Protein AF-A0A961HYA1-F1 (afdb_monomer_lite)

Foldseek 3Di:
DPDVVLVCLQDPVNLLVLLLVLVVPDALVVVCLLCCVVQVHDPPWDKHFLDQPLCVSLVHPPPQCLDGFSGWIDTPQETETEHEDLPDFDELQNVLSLLLSQLSCCVVPNHHQHAEYEYEYLDPCFQVRNCVRHVHHQVCQLVDQLVRSLVRHPRPSSSCSSVVDRVSNNVSSNRYHYYYHALQVSLVSLQVQLVPFDPPPVSPVSNVSSVVSSVSLVPNPRSNHPDPD

Radius of gyration: 17.88 Å; chains: 1; bounding box: 47×47×45 Å

Secondary structure (DSSP, 8-state):
---HHHHHHT-HHHHHHHHHHHHHHS-HHHHHHHHHHHTTPPTT---B---S-HHHHTT--TT------SEEEE-SSEEEEEEEESSPPP-HHHHHHHHHHHHHHHHHH---SEEEEEEEESSSSHHHHHHHHHTS-HHHHTT--HHHHHHH---HHHHHHHHH-HHHHHHHHHHEEEEEEEHHHHHHHHHHHHHTS-SSHHHHHHHHHHHHHHHHHHH-TTS-PPP--

Sequence (229 aa):
MADFWPYVQSQEETFNHLLDLVLAVLDPRDAAELFRPLCNFPEGLSFEDPGRELNCFLDWGVHQNITQPDLFLAGDDALLMVELKFNAKTSLDQFGKYLALALRYQAVYGSRNNLGLTYVMSAPQPRASVEKQLGTTIEQIQSLGVAEVAEQVNNNAARDELLRDHQATKGLLKAIRVEAIHWSDLYGRLNDLADSAGDEPGGRTYSRLLGGLAEAINLHPLSNLPSDG

Structure (mmCIF, N/CA/C/O backbone):
data_AF-A0A961HYA1-F1
#
_entry.id   AF-A0A961HYA1-F1
#
loop_
_atom_site.group_PDB
_atom_site.id
_atom_site.type_symbol
_atom_site.label_atom_id
_atom_site.label_alt_id
_atom_site.label_comp_id
_atom_site.label_asym_id
_atom_site.label_entity_id
_atom_site.label_seq_id
_atom_site.pdbx_PDB_ins_code
_atom_site.Cartn_x
_atom_site.Cartn_y
_atom_site.Cartn_z
_atom_site.occupancy
_atom_site.B_iso_or_equiv
_atom_site.auth_seq_id
_atom_site.auth_comp_id
_atom_site.auth_asym_id
_atom_site.auth_atom_id
_atom_site.pdbx_PDB_model_num
ATOM 1 N N . MET A 1 1 ? -1.205 29.201 -24.001 1.00 50.78 1 MET A N 1
ATOM 2 C CA . MET A 1 1 ? -1.934 27.981 -23.599 1.00 50.78 1 MET A CA 1
ATOM 3 C C . MET A 1 1 ? -1.098 27.336 -22.518 1.00 50.78 1 MET A C 1
ATOM 5 O O . MET A 1 1 ? 0.104 27.248 -22.723 1.00 50.78 1 MET A O 1
ATOM 9 N N . ALA A 1 2 ? -1.677 27.021 -21.358 1.00 58.59 2 ALA A N 1
ATOM 10 C CA . ALA A 1 2 ? -0.956 26.242 -20.356 1.00 58.59 2 ALA A CA 1
ATOM 11 C C . ALA A 1 2 ? -0.572 24.895 -20.982 1.00 58.59 2 ALA A C 1
ATOM 13 O O . ALA A 1 2 ? -1.366 24.332 -21.738 1.00 58.59 2 ALA A O 1
ATOM 14 N N . ASP A 1 3 ? 0.655 24.450 -20.737 1.00 72.50 3 ASP A N 1
ATOM 15 C CA . ASP A 1 3 ? 1.163 23.201 -21.283 1.00 72.50 3 A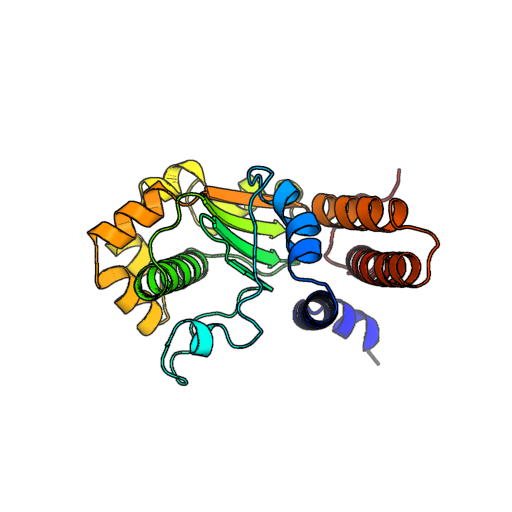SP A CA 1
ATOM 16 C C . ASP A 1 3 ? 0.376 22.041 -20.656 1.00 72.50 3 ASP A C 1
ATOM 18 O O . ASP A 1 3 ? 0.362 21.863 -19.437 1.00 72.50 3 ASP A O 1
ATOM 22 N N . PHE A 1 4 ? -0.379 21.323 -21.485 1.00 84.12 4 PHE A N 1
ATOM 23 C CA . PHE A 1 4 ? -1.302 20.275 -21.045 1.00 84.12 4 PHE A CA 1
ATOM 24 C C . PHE A 1 4 ? -0.547 19.051 -20.517 1.00 84.12 4 PHE A C 1
ATOM 26 O O . PHE A 1 4 ? -1.025 18.359 -19.621 1.00 84.12 4 PHE A O 1
ATOM 33 N N . TRP A 1 5 ? 0.652 18.806 -21.047 1.00 82.06 5 TRP A N 1
ATOM 34 C CA . TRP A 1 5 ? 1.424 17.608 -20.750 1.00 82.06 5 TRP A CA 1
ATOM 35 C C . TRP A 1 5 ? 1.973 17.574 -19.312 1.00 82.06 5 TRP A C 1
ATOM 37 O O . TRP A 1 5 ? 1.691 16.599 -18.614 1.00 82.06 5 TRP A O 1
ATOM 47 N N . PRO A 1 6 ? 2.615 18.641 -18.788 1.00 84.00 6 PRO A N 1
ATOM 48 C CA . PRO A 1 6 ? 3.002 18.700 -17.376 1.00 84.00 6 PRO A CA 1
ATOM 49 C C . PRO A 1 6 ? 1.826 18.543 -16.406 1.00 84.00 6 PRO A C 1
ATOM 51 O O . PRO A 1 6 ? 1.980 17.954 -15.339 1.00 84.00 6 PRO A O 1
ATOM 54 N N . TYR A 1 7 ? 0.640 19.048 -16.769 1.00 85.56 7 TYR A N 1
ATOM 55 C CA . TYR A 1 7 ? -0.553 18.881 -15.942 1.00 85.56 7 TYR A CA 1
ATOM 56 C C . TYR A 1 7 ? -0.967 17.408 -15.859 1.00 85.56 7 TYR A C 1
ATOM 58 O O . TYR A 1 7 ? -1.087 16.888 -14.752 1.00 85.56 7 TYR A O 1
ATOM 66 N N . VAL A 1 8 ? -1.108 16.722 -17.000 1.00 84.88 8 VAL A N 1
ATOM 67 C CA . VAL A 1 8 ? -1.459 15.289 -17.045 1.00 84.88 8 VAL A CA 1
ATOM 68 C C . VAL A 1 8 ? -0.428 14.432 -16.312 1.00 84.88 8 VAL A C 1
ATOM 70 O O . VAL A 1 8 ? -0.804 13.548 -15.547 1.00 84.88 8 VAL A O 1
ATOM 73 N N . GLN A 1 9 ? 0.858 14.731 -16.499 1.00 84.06 9 GLN A N 1
ATOM 74 C CA . GLN A 1 9 ? 1.966 14.028 -15.851 1.00 84.06 9 GLN A CA 1
ATOM 75 C C . GLN A 1 9 ? 1.993 14.213 -14.327 1.00 84.06 9 GLN A C 1
ATOM 77 O O . GLN A 1 9 ? 2.559 13.382 -13.631 1.00 84.06 9 GLN A O 1
ATOM 82 N N . SER A 1 10 ? 1.397 15.288 -13.804 1.00 85.62 10 SER A N 1
ATOM 83 C CA . SER A 1 10 ? 1.304 15.545 -12.359 1.00 85.62 10 SER A CA 1
ATOM 84 C C . SER A 1 10 ? 0.095 14.898 -11.674 1.00 85.62 10 SER A C 1
ATOM 86 O O . SER A 1 10 ? -0.027 15.012 -10.454 1.00 85.62 10 SER A O 1
ATOM 88 N N . GLN A 1 11 ? -0.825 14.294 -12.438 1.00 88.69 11 GLN A N 1
ATOM 89 C CA . GLN A 1 11 ? -2.003 13.634 -11.873 1.00 88.69 11 GLN A CA 1
ATOM 90 C C . GLN A 1 11 ? -1.637 12.230 -11.375 1.00 88.69 11 GLN A C 1
ATOM 92 O O . GLN A 1 11 ? -1.102 11.421 -12.136 1.00 88.69 11 GLN A O 1
ATOM 97 N N . GLU A 1 12 ? -1.986 11.937 -10.120 1.00 87.25 12 GLU A N 1
ATOM 98 C CA . GLU A 1 12 ? -1.770 10.632 -9.475 1.00 87.25 12 GLU A CA 1
ATOM 99 C C . GLU A 1 12 ? -2.507 9.522 -10.244 1.00 87.25 12 GLU A C 1
ATOM 101 O O . GLU A 1 12 ? -1.956 8.452 -10.482 1.00 87.25 12 GLU A O 1
ATOM 106 N N . GLU A 1 13 ? -3.697 9.820 -10.770 1.00 88.12 13 GLU A N 1
ATOM 107 C CA . GLU A 1 13 ? -4.519 8.890 -11.546 1.00 88.12 13 GLU A CA 1
ATOM 108 C C . GLU A 1 13 ? -3.828 8.409 -12.830 1.00 88.12 13 GLU A C 1
ATOM 110 O O . GLU A 1 13 ? -3.960 7.244 -13.210 1.00 88.12 13 GLU A O 1
ATOM 115 N N . THR A 1 14 ? -3.057 9.277 -13.498 1.00 89.56 14 THR A N 1
ATOM 116 C CA . THR A 1 14 ? -2.293 8.891 -14.695 1.00 89.56 14 THR A CA 1
ATOM 117 C C . THR A 1 14 ? -1.240 7.844 -14.341 1.00 89.56 14 THR A C 1
ATOM 119 O O . THR A 1 14 ? -1.058 6.873 -15.079 1.00 89.56 14 THR A O 1
ATOM 122 N N . PHE A 1 15 ? -0.555 8.025 -13.209 1.00 92.12 15 PHE A N 1
ATOM 123 C CA . PHE A 1 15 ? 0.433 7.064 -12.737 1.00 92.12 15 PHE A CA 1
ATOM 124 C C . PHE A 1 15 ? -0.225 5.760 -12.279 1.00 92.12 15 PHE A C 1
ATOM 126 O O . PHE A 1 15 ? 0.249 4.690 -12.652 1.00 92.12 15 PHE A O 1
ATOM 133 N N . ASN A 1 16 ? -1.337 5.824 -11.546 1.00 89.44 16 ASN A N 1
ATOM 134 C CA . ASN A 1 16 ? -2.045 4.625 -11.092 1.00 89.44 16 ASN A CA 1
ATOM 135 C C . ASN A 1 16 ? -2.500 3.769 -12.283 1.00 89.44 16 ASN A C 1
ATOM 137 O O . ASN A 1 16 ? -2.324 2.556 -12.272 1.00 89.44 16 ASN A O 1
ATOM 141 N N . HIS A 1 17 ? -2.952 4.385 -13.380 1.00 88.94 17 HIS A N 1
ATOM 142 C CA . HIS A 1 17 ? -3.241 3.650 -14.614 1.00 88.94 17 HIS A CA 1
ATOM 143 C C . HIS A 1 17 ? -2.007 3.011 -15.262 1.00 88.94 17 HIS A C 1
ATOM 145 O O . HIS A 1 17 ? -2.109 1.920 -15.826 1.00 88.94 17 HIS A O 1
ATOM 151 N N . LEU A 1 18 ? -0.844 3.667 -15.210 1.00 91.75 18 LEU A N 1
ATOM 152 C CA . LEU A 1 18 ? 0.404 3.067 -15.681 1.00 91.75 18 LEU A CA 1
ATOM 153 C C . LEU A 1 18 ? 0.774 1.851 -14.825 1.00 91.75 18 LEU A C 1
ATOM 155 O O . LEU A 1 18 ? 1.097 0.799 -15.376 1.00 91.75 18 LEU A O 1
ATOM 159 N N . LEU A 1 19 ? 0.688 1.978 -13.501 1.00 91.44 19 LEU A N 1
ATOM 160 C CA . LEU A 1 19 ? 0.923 0.876 -12.576 1.00 91.44 19 LEU A CA 1
ATOM 161 C C . LEU A 1 19 ? -0.038 -0.285 -12.845 1.00 91.44 19 LEU A C 1
ATOM 163 O O . LEU A 1 19 ? 0.418 -1.412 -13.001 1.00 91.44 19 LEU A O 1
ATOM 167 N N . ASP A 1 20 ? -1.336 -0.017 -12.988 1.00 88.88 20 ASP A N 1
ATOM 168 C CA . ASP A 1 20 ? -2.352 -1.029 -13.296 1.00 88.88 20 ASP A CA 1
ATOM 169 C C . ASP A 1 20 ? -2.042 -1.799 -14.586 1.00 88.88 20 ASP A C 1
ATOM 171 O O . ASP A 1 20 ? -2.381 -2.979 -14.717 1.00 88.88 20 ASP A O 1
ATOM 175 N N . LEU A 1 21 ? -1.462 -1.128 -15.587 1.00 90.25 21 LEU A N 1
ATOM 176 C CA . LEU A 1 21 ? -1.033 -1.761 -16.834 1.00 90.25 21 LEU A CA 1
ATOM 177 C C . LEU A 1 21 ? 0.221 -2.607 -16.629 1.00 90.25 21 LEU A C 1
ATOM 179 O O . LEU A 1 21 ? 0.287 -3.710 -17.162 1.00 90.25 21 LEU A O 1
ATOM 183 N N . VAL A 1 22 ? 1.188 -2.114 -15.855 1.00 91.44 22 VAL A N 1
ATOM 184 C CA . VAL A 1 22 ? 2.405 -2.858 -15.514 1.00 91.44 22 VAL A CA 1
ATOM 185 C C . VAL A 1 22 ? 2.057 -4.126 -14.737 1.00 91.44 22 VAL A C 1
ATOM 187 O O . VAL A 1 22 ? 2.451 -5.217 -15.143 1.00 91.44 22 VAL A O 1
ATOM 190 N N . LEU A 1 23 ? 1.254 -4.005 -13.679 1.00 88.12 23 LEU A N 1
ATOM 191 C CA . LEU A 1 23 ? 0.823 -5.128 -12.848 1.00 88.12 23 LEU A CA 1
ATOM 192 C C . LEU A 1 23 ? -0.016 -6.143 -13.628 1.00 88.12 23 LEU A C 1
ATOM 194 O O . LEU A 1 23 ? 0.137 -7.337 -13.415 1.00 88.12 23 LEU A O 1
ATOM 198 N N . ALA A 1 24 ? -0.834 -5.698 -14.588 1.00 87.25 24 ALA A N 1
ATOM 199 C CA . ALA A 1 24 ? -1.599 -6.607 -15.445 1.00 87.25 24 ALA A CA 1
ATOM 200 C C . ALA A 1 24 ? -0.735 -7.413 -16.435 1.00 87.25 24 ALA A C 1
ATOM 202 O O . ALA A 1 24 ? -1.224 -8.380 -17.020 1.00 87.25 24 ALA A O 1
ATOM 203 N N . VAL A 1 25 ? 0.512 -6.994 -16.675 1.00 89.12 25 VAL A N 1
ATOM 204 C CA . VAL A 1 25 ? 1.469 -7.705 -17.539 1.00 89.12 25 VAL A CA 1
ATOM 205 C C . VAL A 1 25 ? 2.404 -8.599 -16.722 1.00 89.12 25 VAL A C 1
ATOM 207 O O . VAL A 1 25 ? 2.840 -9.632 -17.231 1.00 89.12 25 VAL A O 1
ATOM 210 N N . LEU A 1 26 ? 2.721 -8.213 -15.484 1.00 87.44 26 LEU A N 1
ATOM 211 C CA . LEU A 1 26 ? 3.571 -8.991 -14.585 1.00 87.44 26 LEU A CA 1
ATOM 212 C C . LEU A 1 26 ? 2.885 -10.281 -14.119 1.00 87.44 26 LEU A C 1
ATOM 214 O O . LEU A 1 26 ? 1.678 -10.315 -13.888 1.00 87.44 26 LEU A O 1
ATOM 218 N N . ASP A 1 27 ? 3.670 -11.346 -13.931 1.00 84.88 27 ASP A N 1
ATOM 219 C CA . ASP A 1 27 ? 3.199 -12.500 -13.165 1.00 84.88 27 ASP A CA 1
ATOM 220 C C . ASP A 1 27 ? 3.008 -12.055 -11.699 1.00 84.88 27 ASP A C 1
ATOM 222 O O . ASP A 1 27 ? 3.842 -11.305 -11.178 1.00 84.88 27 ASP A O 1
ATOM 226 N N . PRO A 1 28 ? 1.958 -12.505 -10.987 1.00 82.56 28 PRO A N 1
ATOM 227 C CA . PRO A 1 28 ? 1.767 -12.163 -9.577 1.00 82.56 28 PRO A CA 1
ATOM 228 C C . PRO A 1 28 ? 2.985 -12.462 -8.692 1.00 82.56 28 PRO A C 1
ATOM 230 O O . PRO A 1 28 ? 3.223 -11.761 -7.708 1.00 82.56 28 PRO A O 1
ATOM 233 N N . ARG A 1 29 ? 3.799 -13.464 -9.055 1.00 84.31 29 ARG A N 1
ATOM 234 C CA . ARG A 1 29 ? 5.059 -13.772 -8.364 1.00 84.31 29 ARG A CA 1
ATOM 235 C C . ARG A 1 29 ? 6.096 -12.665 -8.523 1.00 84.31 29 ARG A C 1
ATOM 237 O O . ARG A 1 29 ? 6.779 -12.353 -7.552 1.00 84.31 29 ARG A O 1
ATOM 244 N N . ASP A 1 30 ? 6.169 -12.044 -9.695 1.00 88.31 30 ASP A N 1
ATOM 245 C CA . ASP A 1 30 ? 7.082 -10.931 -9.961 1.00 88.31 30 ASP A CA 1
ATOM 246 C C . ASP A 1 30 ? 6.613 -9.664 -9.227 1.00 88.31 30 ASP A C 1
ATOM 248 O O . ASP A 1 30 ? 7.412 -8.952 -8.617 1.00 88.31 30 ASP A O 1
ATOM 252 N N . ALA A 1 31 ? 5.297 -9.410 -9.199 1.00 88.75 31 ALA A N 1
ATOM 253 C CA . ALA A 1 31 ? 4.721 -8.329 -8.397 1.00 88.75 31 ALA A CA 1
ATOM 254 C C . ALA A 1 31 ? 5.009 -8.530 -6.897 1.00 88.75 31 ALA A C 1
ATOM 256 O O . ALA A 1 31 ? 5.404 -7.599 -6.192 1.00 88.75 31 ALA A O 1
ATOM 257 N N . ALA A 1 32 ? 4.885 -9.762 -6.401 1.00 87.56 32 ALA A N 1
ATOM 258 C CA . ALA A 1 32 ? 5.263 -10.088 -5.034 1.00 87.56 32 ALA A CA 1
ATOM 259 C C . ALA A 1 32 ? 6.763 -9.883 -4.784 1.00 87.56 32 ALA A C 1
ATOM 261 O O . ALA A 1 32 ? 7.139 -9.344 -3.745 1.00 87.56 32 ALA A O 1
ATOM 262 N N . GLU A 1 33 ? 7.630 -10.265 -5.721 1.00 89.19 33 GLU A N 1
ATOM 263 C CA . GLU A 1 33 ? 9.072 -10.040 -5.615 1.00 89.19 33 GLU A CA 1
ATOM 264 C C . GLU A 1 33 ? 9.433 -8.546 -5.573 1.00 89.19 33 GLU A C 1
ATOM 266 O O . GLU A 1 33 ? 10.334 -8.146 -4.823 1.00 89.19 33 GLU A O 1
ATOM 271 N N . LEU A 1 34 ? 8.711 -7.711 -6.321 1.00 91.12 34 LEU A N 1
ATOM 272 C CA . LEU A 1 34 ? 8.844 -6.258 -6.290 1.00 91.12 34 LEU A CA 1
ATOM 273 C C . LEU A 1 34 ? 8.483 -5.689 -4.909 1.00 91.12 34 LEU A C 1
ATOM 275 O O . LEU A 1 34 ? 9.299 -4.993 -4.303 1.00 91.12 34 LEU A O 1
ATOM 279 N N . PHE A 1 35 ? 7.301 -6.009 -4.378 1.00 91.38 35 PHE A N 1
ATOM 280 C CA . PHE A 1 35 ? 6.766 -5.321 -3.196 1.00 91.38 35 PHE A CA 1
ATOM 281 C C . PHE A 1 35 ? 7.095 -5.978 -1.851 1.00 91.38 35 PHE A C 1
ATOM 283 O O . PHE A 1 35 ? 7.186 -5.284 -0.840 1.00 91.38 35 PHE A O 1
ATOM 290 N N . ARG A 1 36 ? 7.326 -7.293 -1.790 1.00 90.81 36 ARG A N 1
ATOM 291 C CA . ARG A 1 36 ? 7.570 -8.011 -0.523 1.00 90.81 36 ARG A CA 1
ATOM 292 C C . ARG A 1 36 ? 8.711 -7.405 0.313 1.00 90.81 36 ARG A C 1
ATOM 294 O O . ARG A 1 36 ? 8.484 -7.206 1.510 1.00 90.81 36 ARG A O 1
ATOM 301 N N . PRO A 1 37 ? 9.898 -7.085 -0.251 1.00 89.81 37 PRO A N 1
ATOM 302 C CA . PRO A 1 37 ? 10.983 -6.486 0.529 1.00 89.81 37 PRO A CA 1
ATOM 303 C C . PRO A 1 37 ? 10.625 -5.085 1.037 1.00 89.81 37 PRO A C 1
ATOM 305 O O . PRO A 1 37 ? 10.928 -4.747 2.177 1.00 89.81 37 PRO A O 1
ATOM 308 N N . LEU A 1 38 ? 9.921 -4.305 0.213 1.00 91.69 38 LEU A N 1
ATOM 309 C CA . LEU A 1 38 ? 9.479 -2.944 0.524 1.00 91.69 38 LEU A CA 1
ATOM 310 C C . LEU A 1 38 ? 8.434 -2.913 1.649 1.00 91.69 38 LEU A C 1
ATOM 312 O O . LEU A 1 38 ? 8.401 -1.989 2.455 1.00 91.69 38 LEU A O 1
ATOM 316 N N . CYS A 1 39 ? 7.608 -3.954 1.731 1.00 89.94 39 CYS A N 1
ATOM 317 C CA . CYS A 1 39 ? 6.562 -4.111 2.737 1.00 89.94 39 CYS A CA 1
ATOM 318 C C . CYS A 1 39 ? 7.017 -4.907 3.979 1.00 89.94 39 CYS A C 1
ATOM 320 O O . CYS A 1 39 ? 6.186 -5.244 4.834 1.00 89.94 39 CYS A O 1
ATOM 322 N N . ASN A 1 40 ? 8.310 -5.247 4.078 1.00 88.94 40 ASN A N 1
ATOM 323 C CA . ASN A 1 40 ? 8.904 -6.028 5.170 1.00 88.94 40 ASN A CA 1
ATOM 324 C C . ASN A 1 40 ? 8.207 -7.387 5.409 1.00 88.94 40 ASN A C 1
ATOM 326 O O . ASN A 1 40 ? 7.951 -7.794 6.545 1.00 88.94 40 ASN A O 1
ATOM 330 N N . PHE A 1 41 ? 7.819 -8.073 4.330 1.00 88.31 41 PHE A N 1
ATOM 331 C CA . PHE A 1 41 ? 7.224 -9.409 4.411 1.00 88.31 41 PHE A CA 1
ATOM 332 C C . PHE A 1 41 ? 8.292 -10.516 4.421 1.00 88.31 41 PHE A C 1
ATOM 334 O O . PHE A 1 41 ? 9.305 -10.384 3.731 1.00 88.31 41 PHE A O 1
ATOM 341 N N . PRO A 1 42 ? 8.060 -11.629 5.150 1.00 84.75 42 PRO A N 1
ATOM 342 C CA . PRO A 1 42 ? 8.949 -12.789 5.135 1.00 84.75 42 PRO A CA 1
ATOM 343 C C . PRO A 1 42 ? 9.173 -13.358 3.733 1.00 84.75 42 PRO A C 1
ATOM 345 O O . PRO A 1 42 ? 8.263 -13.376 2.902 1.00 84.75 42 PRO A O 1
ATOM 348 N N . GLU A 1 43 ? 10.370 -13.890 3.491 1.00 82.94 43 GLU A N 1
ATOM 349 C CA . GLU A 1 43 ? 10.641 -14.674 2.287 1.00 82.94 43 GLU A CA 1
ATOM 350 C C . GLU A 1 43 ? 9.823 -15.975 2.252 1.00 82.94 43 GLU A C 1
ATOM 352 O O . GLU A 1 43 ? 9.387 -16.487 3.282 1.00 82.94 43 GLU A O 1
ATOM 357 N N . GLY A 1 44 ? 9.628 -16.530 1.052 1.00 76.44 44 GLY A N 1
ATOM 358 C CA . GLY A 1 44 ? 8.952 -17.820 0.858 1.00 76.44 44 GLY A CA 1
ATOM 359 C C . GLY A 1 44 ? 7.421 -17.768 0.858 1.00 76.44 44 GLY A C 1
ATOM 360 O O . GLY A 1 44 ? 6.792 -18.803 0.660 1.00 76.44 44 GLY A O 1
ATOM 361 N N . LEU A 1 45 ? 6.819 -16.589 1.033 1.00 79.88 45 LEU A N 1
ATOM 362 C CA . LEU A 1 45 ? 5.380 -16.396 0.856 1.00 79.88 45 LEU A CA 1
ATOM 363 C C . LEU A 1 45 ? 5.005 -16.407 -0.633 1.00 79.88 45 LEU A C 1
ATOM 365 O O . LEU A 1 45 ? 5.606 -15.691 -1.437 1.00 79.88 45 LEU A O 1
ATOM 369 N N . SER A 1 46 ? 4.005 -17.216 -0.978 1.00 81.38 46 SER A N 1
ATOM 370 C CA . SER A 1 46 ? 3.303 -17.188 -2.261 1.00 81.38 46 SER A CA 1
ATOM 371 C C . SER A 1 46 ? 2.239 -16.098 -2.230 1.00 81.38 46 SER A C 1
ATOM 373 O O . SER A 1 46 ? 1.594 -15.886 -1.204 1.00 81.38 46 SER A O 1
ATOM 375 N N . PHE A 1 47 ? 2.050 -15.419 -3.355 1.00 83.19 47 PHE A N 1
ATOM 376 C CA . PHE A 1 47 ? 0.971 -14.461 -3.540 1.00 83.19 47 PHE A CA 1
ATOM 377 C C . PHE A 1 47 ? 0.333 -14.667 -4.907 1.00 83.19 47 PHE A C 1
ATOM 379 O O . PHE A 1 47 ? 1.011 -14.995 -5.882 1.00 83.19 47 PHE A O 1
ATOM 386 N N . GLU A 1 48 ? -0.965 -14.426 -4.954 1.00 80.12 48 GLU A N 1
ATOM 387 C CA . GLU A 1 48 ? -1.780 -14.346 -6.150 1.00 80.12 48 GLU A CA 1
ATOM 388 C C . GLU A 1 48 ? -2.382 -12.939 -6.232 1.00 80.12 48 GLU A C 1
ATOM 390 O O . GLU A 1 48 ? -2.626 -12.280 -5.213 1.00 80.12 48 GLU A O 1
ATOM 395 N N . ASP A 1 49 ? -2.599 -12.472 -7.460 1.00 75.56 49 ASP A N 1
ATOM 396 C CA . ASP A 1 49 ? -3.374 -11.266 -7.717 1.00 75.56 49 ASP A CA 1
ATOM 397 C C . ASP A 1 49 ? -4.855 -11.678 -7.807 1.00 75.56 49 ASP A C 1
ATOM 399 O O . ASP A 1 49 ? -5.221 -12.418 -8.728 1.00 75.56 49 ASP A O 1
ATOM 403 N N . PRO A 1 50 ? -5.724 -11.240 -6.875 1.00 68.12 50 PRO A N 1
ATOM 404 C CA . PRO A 1 50 ? -7.161 -11.498 -6.953 1.00 68.12 50 PRO A CA 1
ATOM 405 C C . PRO A 1 50 ? -7.832 -10.831 -8.166 1.00 68.12 50 PRO A C 1
ATOM 407 O O . PRO A 1 50 ? -9.006 -11.089 -8.444 1.00 68.12 50 PRO A O 1
ATOM 410 N N . GLY A 1 51 ? -7.097 -9.999 -8.905 1.00 65.50 51 GLY A N 1
ATOM 411 C CA . GLY A 1 51 ? -7.520 -9.340 -10.123 1.00 65.50 51 GLY A CA 1
ATOM 412 C C . GLY A 1 51 ? -8.158 -7.976 -9.874 1.00 65.50 51 GLY A C 1
ATOM 413 O O . GLY A 1 51 ? -8.394 -7.535 -8.750 1.00 65.50 51 GLY A O 1
ATOM 414 N N . ARG A 1 52 ? -8.484 -7.296 -10.979 1.00 62.38 52 ARG A N 1
ATOM 415 C CA . ARG A 1 52 ? -8.933 -5.891 -10.992 1.00 62.38 52 ARG A CA 1
ATOM 416 C C . ARG A 1 52 ? -10.272 -5.626 -10.300 1.00 62.38 52 ARG A C 1
ATOM 418 O O . ARG A 1 52 ? -10.554 -4.488 -9.940 1.00 62.38 52 ARG A O 1
ATOM 425 N N . GLU A 1 53 ? -11.108 -6.643 -10.112 1.00 73.88 53 GLU A N 1
ATOM 426 C CA . GLU A 1 53 ? -12.426 -6.493 -9.489 1.00 73.88 53 GLU A CA 1
ATOM 427 C C . GLU A 1 53 ? -12.425 -7.030 -8.058 1.00 73.88 53 GLU A C 1
ATOM 429 O O . GLU A 1 53 ? -13.140 -7.980 -7.734 1.00 73.88 53 GLU A O 1
ATOM 434 N N . LEU A 1 54 ? -11.643 -6.394 -7.180 1.00 81.38 54 LEU A N 1
ATOM 435 C CA . LEU A 1 54 ? -11.513 -6.814 -5.782 1.00 81.38 54 LEU A CA 1
ATOM 436 C C . LEU A 1 54 ? -12.876 -6.934 -5.079 1.00 81.38 54 LEU A C 1
ATOM 438 O O . LEU A 1 54 ? -13.094 -7.867 -4.315 1.00 81.38 54 LEU A O 1
ATOM 442 N N . ASN A 1 55 ? -13.831 -6.048 -5.378 1.00 79.75 55 ASN A N 1
ATOM 443 C CA . ASN A 1 55 ? -15.186 -6.144 -4.825 1.00 79.75 55 ASN A CA 1
ATOM 444 C C . ASN A 1 55 ? -15.890 -7.443 -5.247 1.00 79.75 55 ASN A C 1
ATOM 446 O O . ASN A 1 55 ? -16.461 -8.118 -4.396 1.00 79.75 55 ASN A O 1
ATOM 450 N N . CYS A 1 56 ? -15.816 -7.831 -6.525 1.00 78.06 56 CYS A N 1
ATOM 451 C CA . CYS A 1 56 ? -16.374 -9.099 -7.001 1.00 78.06 56 CYS A CA 1
ATOM 452 C C . CYS A 1 56 ? -15.643 -10.290 -6.367 1.00 78.06 56 CYS A C 1
ATOM 454 O O . CYS A 1 56 ? -16.283 -11.236 -5.912 1.00 78.06 56 CYS A O 1
ATOM 456 N N . PHE A 1 57 ? -14.313 -10.216 -6.281 1.00 80.69 57 PHE A N 1
ATOM 457 C CA . PHE A 1 57 ? -13.479 -11.241 -5.655 1.00 80.69 57 PHE A CA 1
ATOM 458 C C . PHE A 1 57 ? -13.791 -11.435 -4.160 1.00 80.69 57 PHE A C 1
ATOM 460 O O . PHE A 1 57 ? -13.761 -12.554 -3.653 1.00 80.69 57 PHE A O 1
ATOM 467 N N . LEU A 1 58 ? -14.126 -10.362 -3.445 1.00 85.06 58 LEU A N 1
ATOM 468 C CA . LEU A 1 58 ? -14.481 -10.382 -2.026 1.00 85.06 58 LEU A CA 1
ATOM 469 C C . LEU A 1 58 ? -15.972 -10.653 -1.770 1.00 85.06 58 LEU A C 1
ATOM 471 O O . LEU A 1 58 ? -16.429 -10.502 -0.634 1.00 85.06 58 LEU A O 1
ATOM 475 N N . ASP A 1 59 ? -16.746 -11.020 -2.798 1.00 81.69 59 ASP A N 1
ATOM 476 C CA . ASP A 1 59 ? -18.207 -11.167 -2.720 1.00 81.69 59 ASP A CA 1
ATOM 477 C C . ASP A 1 59 ? -18.868 -9.916 -2.101 1.00 81.69 59 ASP A C 1
ATOM 479 O O . ASP A 1 59 ? -19.802 -9.982 -1.300 1.00 81.69 59 ASP A O 1
ATOM 483 N N . TRP A 1 60 ? -18.316 -8.738 -2.394 1.00 79.19 60 TRP A N 1
ATOM 484 C CA . TRP A 1 60 ? -18.889 -7.463 -1.998 1.00 79.19 60 TRP A CA 1
ATOM 485 C C . TRP A 1 60 ? -19.911 -7.051 -3.052 1.00 79.19 60 TRP A C 1
ATOM 487 O O . TRP A 1 60 ? -19.616 -7.031 -4.246 1.00 79.19 60 TRP A O 1
ATOM 497 N N . GLY A 1 61 ? -21.136 -6.726 -2.627 1.00 69.88 61 GLY A N 1
ATOM 498 C CA . GLY A 1 61 ? -22.194 -6.327 -3.555 1.00 69.88 61 GLY A CA 1
ATOM 499 C C . GLY A 1 61 ? -21.726 -5.227 -4.517 1.00 69.88 61 GLY A C 1
ATOM 500 O O . GLY A 1 61 ? -21.136 -4.242 -4.086 1.00 69.88 61 GLY A O 1
ATOM 501 N N . VAL A 1 62 ? -22.045 -5.370 -5.808 1.00 61.72 62 VAL A N 1
ATOM 502 C CA . VAL A 1 62 ? -21.547 -4.545 -6.936 1.00 61.72 62 VAL A CA 1
ATOM 503 C C . VAL A 1 62 ? -21.725 -3.025 -6.738 1.00 61.72 62 VAL A C 1
ATOM 505 O O . VAL A 1 62 ? -21.032 -2.220 -7.351 1.00 61.72 62 VAL A O 1
ATOM 508 N N . HIS A 1 63 ? -22.634 -2.602 -5.855 1.00 63.81 63 HIS A N 1
ATOM 509 C CA . HIS A 1 63 ? -22.904 -1.191 -5.548 1.00 63.81 63 HIS A CA 1
ATOM 510 C C . HIS A 1 63 ? -22.162 -0.647 -4.317 1.00 63.81 63 HIS A C 1
ATOM 512 O O . HIS A 1 63 ? -22.291 0.533 -3.995 1.00 63.81 63 HIS A O 1
ATOM 518 N N . GLN A 1 64 ? -21.393 -1.477 -3.615 1.00 68.44 64 GLN A N 1
ATOM 519 C CA . GLN A 1 64 ? -20.666 -1.116 -2.401 1.00 68.44 64 GLN A CA 1
ATOM 520 C C . GLN A 1 64 ? -19.200 -0.828 -2.745 1.00 68.44 64 GLN A C 1
ATOM 522 O O . GLN A 1 64 ? -18.291 -1.504 -2.282 1.00 68.44 64 GLN A O 1
ATOM 527 N N . ASN A 1 65 ? -18.972 0.180 -3.597 1.00 73.31 65 ASN A N 1
ATOM 528 C CA . ASN A 1 65 ? -17.625 0.626 -3.955 1.00 73.31 65 ASN A CA 1
ATOM 529 C C . ASN A 1 65 ? -16.927 1.239 -2.728 1.00 73.31 65 ASN A C 1
ATOM 531 O O . ASN A 1 65 ? -17.227 2.371 -2.342 1.00 73.31 65 ASN A O 1
ATOM 535 N N . ILE A 1 66 ? -16.050 0.475 -2.077 1.00 82.50 66 ILE A N 1
ATOM 536 C CA . ILE A 1 66 ? -15.428 0.866 -0.805 1.00 82.50 66 ILE A CA 1
ATOM 537 C C . ILE A 1 66 ? -14.127 1.603 -0.995 1.00 82.50 66 ILE A C 1
ATOM 539 O O . ILE A 1 66 ? -14.002 2.749 -0.558 1.00 82.50 66 ILE A O 1
ATOM 543 N N . THR A 1 67 ? -13.177 0.933 -1.627 1.00 87.12 67 THR A N 1
ATOM 544 C CA . THR A 1 67 ? -11.913 1.486 -2.084 1.00 87.12 67 THR A CA 1
ATOM 545 C C . THR A 1 67 ? -11.297 0.482 -3.043 1.00 87.12 67 THR A C 1
ATOM 547 O O . THR A 1 67 ? -11.516 -0.722 -2.899 1.00 87.12 67 THR A O 1
ATOM 550 N N . GLN A 1 68 ? -10.527 0.975 -4.001 1.00 87.12 68 GLN A N 1
ATOM 551 C CA . GLN A 1 68 ? -9.677 0.150 -4.841 1.00 87.12 68 GLN A CA 1
ATOM 552 C C . GLN A 1 68 ? -8.234 0.423 -4.416 1.00 87.12 68 GLN A C 1
ATOM 554 O O . GLN A 1 68 ? -7.806 1.570 -4.527 1.00 87.12 68 GLN A O 1
ATOM 559 N N . PRO A 1 69 ? -7.530 -0.570 -3.851 1.00 89.44 69 PRO A N 1
ATOM 560 C CA . PRO A 1 69 ? -6.106 -0.448 -3.570 1.00 89.44 69 PRO A CA 1
ATOM 561 C C . PRO A 1 69 ? -5.287 -0.279 -4.847 1.00 89.44 69 PRO A C 1
ATOM 563 O O . PRO A 1 69 ? -5.660 -0.848 -5.873 1.00 89.44 69 PRO A O 1
ATOM 566 N N . ASP A 1 70 ? -4.145 0.405 -4.756 1.00 90.69 70 ASP A N 1
ATOM 567 C CA . ASP A 1 70 ? -3.169 0.446 -5.858 1.00 90.69 70 ASP A CA 1
ATOM 568 C C . ASP A 1 70 ? -2.481 -0.917 -6.041 1.00 90.69 70 ASP A C 1
ATOM 570 O O . ASP A 1 70 ? -2.091 -1.291 -7.144 1.00 90.69 70 ASP A O 1
ATOM 574 N N . LEU A 1 71 ? -2.360 -1.692 -4.957 1.00 91.06 71 LEU A N 1
ATOM 575 C CA . LEU A 1 71 ? -1.993 -3.105 -4.999 1.00 91.06 71 LEU A CA 1
ATOM 576 C C . LEU A 1 71 ? -2.666 -3.862 -3.856 1.00 91.06 71 LEU A C 1
ATOM 578 O O . LEU A 1 71 ? -2.636 -3.436 -2.697 1.00 91.06 71 LEU A O 1
ATOM 582 N N . PHE A 1 72 ? -3.201 -5.035 -4.174 1.00 91.69 72 PHE A N 1
ATOM 583 C CA . PHE A 1 72 ? -3.710 -5.986 -3.196 1.00 91.69 72 PHE A CA 1
ATOM 584 C C . PHE A 1 72 ? -3.279 -7.390 -3.614 1.00 91.69 72 PHE A C 1
ATOM 586 O O . PHE A 1 72 ? -3.801 -7.932 -4.579 1.00 91.69 72 PHE A O 1
ATOM 593 N N . LEU A 1 73 ? -2.322 -7.975 -2.899 1.00 90.94 73 LEU A N 1
AT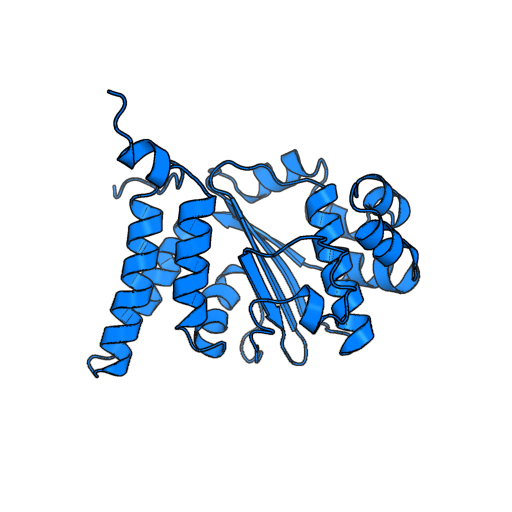OM 594 C CA . LEU A 1 73 ? -1.818 -9.321 -3.155 1.00 90.94 73 LEU A CA 1
ATOM 595 C C . LEU A 1 73 ? -2.200 -10.247 -2.010 1.00 90.94 73 LEU A C 1
ATOM 597 O O . LEU A 1 73 ? -1.996 -9.933 -0.833 1.00 90.94 73 LEU A O 1
ATOM 601 N N . ALA A 1 74 ? -2.721 -11.415 -2.361 1.00 90.12 74 ALA A N 1
ATOM 602 C CA . ALA A 1 74 ? -3.241 -12.369 -1.404 1.00 90.12 74 ALA A CA 1
ATOM 603 C C . ALA A 1 74 ? -2.493 -13.699 -1.511 1.00 90.12 74 ALA A C 1
ATOM 605 O O . ALA A 1 74 ? -2.404 -14.291 -2.577 1.00 90.12 74 ALA A O 1
ATOM 606 N N . GLY A 1 75 ? -1.928 -14.154 -0.399 1.00 87.38 75 GLY A N 1
ATOM 607 C CA . GLY A 1 75 ? -1.213 -15.421 -0.293 1.00 87.38 75 GLY A CA 1
ATOM 608 C C . GLY A 1 75 ? -1.930 -16.436 0.585 1.00 87.38 75 GLY A C 1
ATOM 609 O O . GLY A 1 75 ? -2.978 -16.147 1.176 1.00 87.38 75 GLY A O 1
ATOM 610 N N . ASP A 1 76 ? -1.313 -17.607 0.748 1.00 85.62 76 ASP A N 1
ATOM 611 C CA . ASP A 1 76 ? -1.822 -18.670 1.627 1.00 85.62 76 ASP A CA 1
ATOM 612 C C . ASP A 1 76 ? -1.866 -18.230 3.099 1.00 85.62 76 ASP A C 1
ATOM 614 O O . ASP A 1 76 ? -2.825 -18.523 3.810 1.00 85.62 76 ASP A O 1
ATOM 618 N N . ASP A 1 77 ? -0.856 -17.473 3.547 1.00 89.56 77 ASP A N 1
ATOM 619 C CA . ASP A 1 77 ? -0.744 -16.961 4.923 1.00 89.56 77 ASP A CA 1
ATOM 620 C C . ASP A 1 77 ? -0.429 -15.453 4.993 1.00 89.56 77 ASP A C 1
ATOM 622 O O . ASP A 1 77 ? 0.044 -14.938 6.011 1.00 89.56 77 ASP A O 1
ATOM 626 N N . ALA A 1 78 ? -0.672 -14.725 3.898 1.00 92.31 78 ALA A N 1
ATOM 627 C CA . ALA A 1 78 ? -0.352 -13.309 3.800 1.00 92.31 78 ALA A CA 1
ATOM 628 C C . ALA A 1 78 ? -1.403 -12.476 3.058 1.00 92.31 78 ALA A C 1
ATOM 630 O O . ALA A 1 78 ? -2.072 -12.961 2.150 1.00 92.31 78 ALA A O 1
ATOM 631 N N . LEU A 1 79 ? -1.511 -11.204 3.437 1.00 93.75 79 LEU A N 1
ATOM 632 C CA . LEU A 1 79 ? -2.243 -10.167 2.721 1.00 93.75 79 LEU A CA 1
ATOM 633 C C . LEU A 1 79 ? -1.378 -8.910 2.662 1.00 93.75 79 LEU A C 1
ATOM 635 O O . LEU A 1 79 ? -1.128 -8.281 3.693 1.00 93.75 79 LEU A O 1
ATOM 639 N N . LEU A 1 80 ? -0.914 -8.568 1.465 1.00 93.62 80 LEU A N 1
ATOM 640 C CA . LEU A 1 80 ? -0.081 -7.401 1.204 1.00 93.62 80 LEU A CA 1
ATOM 641 C C . LEU A 1 80 ? -0.929 -6.352 0.490 1.00 93.62 80 LEU A C 1
ATOM 643 O O . LEU A 1 80 ? -1.490 -6.605 -0.571 1.00 93.62 80 LEU A O 1
ATOM 647 N N . MET A 1 81 ? -1.009 -5.167 1.081 1.00 94.69 81 MET A N 1
ATOM 648 C CA . MET A 1 81 ? -1.751 -4.032 0.549 1.00 94.69 81 MET A CA 1
ATOM 649 C C . MET A 1 81 ? -0.803 -2.844 0.407 1.00 94.69 81 MET A C 1
ATOM 651 O O . MET A 1 81 ? -0.050 -2.546 1.338 1.00 94.69 81 MET A O 1
ATOM 655 N N . VAL A 1 82 ? -0.841 -2.163 -0.737 1.00 94.94 82 VAL A N 1
ATOM 656 C CA . VAL A 1 82 ? -0.055 -0.945 -0.974 1.00 94.94 82 VAL A CA 1
ATOM 657 C C . VAL A 1 82 ? -0.967 0.181 -1.425 1.00 94.94 82 VAL A C 1
ATOM 659 O O . VAL A 1 82 ? -1.849 -0.014 -2.258 1.00 94.94 82 VAL A O 1
ATOM 662 N N . GLU A 1 83 ? -0.708 1.359 -0.868 1.00 95.75 83 GLU A N 1
ATOM 663 C CA . GLU A 1 83 ? -1.307 2.625 -1.268 1.00 95.75 83 GLU A CA 1
ATOM 664 C C . GLU A 1 83 ? -0.188 3.596 -1.659 1.00 95.75 83 GLU A C 1
ATOM 666 O O . GLU A 1 83 ? 0.728 3.868 -0.875 1.00 95.75 83 GLU A O 1
ATOM 671 N N . LEU A 1 84 ? -0.268 4.141 -2.862 1.00 95.06 84 LEU A N 1
ATOM 672 C CA . LEU A 1 84 ? 0.688 5.073 -3.432 1.00 95.06 84 LEU A CA 1
ATOM 673 C C . LEU A 1 84 ? 0.161 6.500 -3.292 1.00 95.06 84 LEU A C 1
ATOM 675 O O . LEU A 1 84 ? -1.009 6.787 -3.526 1.00 95.06 84 LEU A O 1
ATOM 679 N N . LYS A 1 85 ? 1.034 7.416 -2.874 1.00 94.94 85 LYS A N 1
ATOM 680 C CA . LYS A 1 85 ? 0.699 8.824 -2.656 1.00 94.94 85 LYS A CA 1
ATOM 681 C C . LYS A 1 85 ? 1.818 9.707 -3.179 1.00 94.94 85 LYS A C 1
ATOM 683 O O . LYS A 1 85 ? 2.902 9.772 -2.596 1.00 94.94 85 LYS A O 1
ATOM 688 N N . PHE A 1 86 ? 1.552 10.456 -4.243 1.00 92.81 86 PHE A N 1
ATOM 689 C CA . PHE A 1 86 ? 2.467 11.521 -4.657 1.00 92.81 86 PHE A CA 1
ATOM 690 C C . PHE A 1 86 ? 2.237 12.798 -3.854 1.00 92.81 86 PHE A C 1
ATOM 692 O O . PHE A 1 86 ? 3.178 13.473 -3.442 1.00 92.81 86 PHE A O 1
ATOM 699 N N . ASN A 1 87 ? 0.970 13.139 -3.621 1.00 89.12 87 ASN A N 1
ATOM 700 C CA . ASN A 1 87 ? 0.596 14.340 -2.871 1.00 89.12 87 ASN A CA 1
ATOM 701 C C . ASN A 1 87 ? -0.733 14.192 -2.123 1.00 89.12 87 ASN A C 1
ATOM 703 O O . ASN A 1 87 ? -1.017 14.973 -1.209 1.00 89.12 87 ASN A O 1
ATOM 707 N N . ALA A 1 88 ? -1.554 13.201 -2.485 1.00 87.94 88 ALA A N 1
ATOM 708 C CA . ALA A 1 88 ? -2.758 12.911 -1.733 1.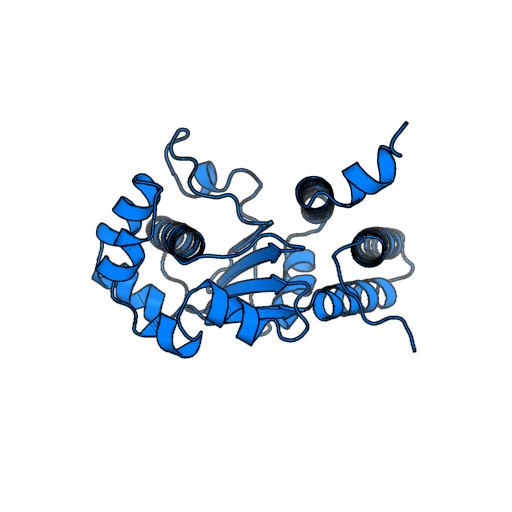00 87.94 88 ALA A CA 1
ATOM 709 C C . ALA A 1 88 ? -2.413 12.549 -0.278 1.00 87.94 88 ALA A C 1
ATOM 711 O O . ALA A 1 88 ? -1.355 11.997 0.033 1.00 87.94 88 ALA A O 1
ATOM 712 N N . LYS A 1 89 ? -3.321 12.897 0.634 1.00 92.44 89 LYS A N 1
ATOM 713 C CA . LYS A 1 89 ? -3.195 12.533 2.045 1.00 92.44 89 LYS A CA 1
ATOM 714 C C . LYS A 1 89 ? -3.892 11.202 2.305 1.00 92.44 89 LYS A C 1
ATOM 716 O O . LYS A 1 89 ? -4.952 10.947 1.738 1.00 92.44 89 LYS A O 1
ATOM 721 N N . THR A 1 90 ? -3.331 10.404 3.202 1.00 94.69 90 THR A N 1
ATOM 722 C CA . THR A 1 90 ? -4.031 9.301 3.861 1.00 94.69 90 THR A CA 1
ATOM 723 C C . THR A 1 90 ? -4.878 9.822 5.029 1.00 94.69 90 THR A C 1
ATOM 725 O O . THR A 1 90 ? -4.804 10.992 5.416 1.00 94.69 90 THR A O 1
ATOM 728 N N . SER A 1 91 ? -5.732 8.961 5.573 1.00 96.38 91 SER A N 1
ATOM 729 C CA . SER A 1 91 ? -6.620 9.264 6.698 1.00 96.38 91 SER A CA 1
ATOM 730 C C . SER A 1 91 ? -7.060 7.985 7.410 1.00 96.38 91 SER A C 1
ATOM 732 O O . SER A 1 91 ? -6.941 6.887 6.860 1.00 96.38 91 SER A O 1
ATOM 734 N N . LEU A 1 92 ? -7.636 8.124 8.609 1.00 96.56 92 LEU A N 1
ATOM 735 C CA . LEU A 1 92 ? -8.270 6.997 9.300 1.00 96.56 92 LEU A CA 1
ATOM 736 C C . LEU A 1 92 ? -9.469 6.418 8.527 1.00 96.56 92 LEU A C 1
ATOM 738 O O . LEU A 1 92 ? -9.705 5.218 8.624 1.00 96.56 92 LEU A O 1
ATOM 742 N N . ASP A 1 93 ? -10.168 7.217 7.708 1.00 96.88 93 ASP A N 1
ATOM 743 C CA . ASP A 1 93 ? -11.196 6.714 6.777 1.00 96.88 93 ASP A CA 1
ATOM 744 C C . ASP A 1 93 ? -10.593 5.704 5.792 1.00 96.88 93 ASP A C 1
ATOM 746 O O . ASP A 1 93 ? -11.103 4.596 5.631 1.00 96.88 93 ASP A O 1
ATOM 750 N N . GLN A 1 94 ? -9.471 6.063 5.158 1.00 96.31 94 GLN A N 1
ATOM 751 C CA . GLN A 1 94 ? -8.786 5.179 4.216 1.00 96.31 94 GLN A CA 1
ATOM 752 C C . GLN A 1 94 ? -8.235 3.934 4.914 1.00 96.31 94 GLN A C 1
ATOM 754 O O . GLN A 1 94 ? -8.484 2.821 4.457 1.00 96.31 94 GLN A O 1
ATOM 759 N N . PHE A 1 95 ? -7.549 4.101 6.044 1.00 97.31 95 PHE A N 1
ATOM 760 C CA . PHE A 1 95 ? -7.068 2.977 6.847 1.00 97.31 95 PHE A CA 1
ATOM 761 C C . PHE A 1 95 ? -8.206 2.014 7.236 1.00 97.31 95 PHE A C 1
ATOM 763 O O . PHE A 1 95 ? -8.087 0.801 7.063 1.00 97.31 95 PHE A O 1
ATOM 770 N N . GLY A 1 96 ? -9.347 2.543 7.687 1.00 97.31 96 GLY A N 1
ATOM 771 C CA . GLY A 1 96 ? -10.521 1.743 8.029 1.00 97.31 96 GLY A CA 1
ATOM 772 C C . GLY A 1 96 ? -11.115 0.989 6.834 1.00 97.31 96 GLY A C 1
ATOM 773 O O . GLY A 1 96 ? -11.534 -0.158 6.987 1.00 97.31 96 GLY A O 1
ATOM 774 N N . LYS A 1 97 ? -11.090 1.567 5.626 1.00 96.62 97 LYS A N 1
ATOM 775 C CA . LYS A 1 97 ? -11.493 0.865 4.392 1.00 96.62 97 LYS A CA 1
ATOM 776 C C . LYS A 1 97 ? -10.568 -0.311 4.069 1.00 96.62 97 LYS A C 1
ATOM 778 O O . LYS A 1 97 ? -11.062 -1.379 3.718 1.00 96.62 97 LYS A O 1
ATOM 783 N N . TYR A 1 98 ? -9.257 -0.154 4.250 1.00 96.56 98 TYR A N 1
ATOM 784 C CA . TYR A 1 98 ? -8.296 -1.253 4.099 1.00 96.56 98 TYR A CA 1
ATOM 785 C C . TYR A 1 98 ? -8.519 -2.373 5.120 1.00 96.56 98 TYR A C 1
ATOM 787 O O . TYR A 1 98 ? -8.519 -3.550 4.759 1.00 96.56 98 TYR A O 1
ATOM 795 N N . LEU A 1 99 ? -8.789 -2.027 6.382 1.00 96.81 99 LEU A N 1
ATOM 796 C CA . LEU A 1 99 ? -9.169 -3.017 7.394 1.00 96.81 99 LEU A CA 1
ATOM 797 C C . LEU A 1 99 ? -10.449 -3.764 7.012 1.00 96.81 99 LEU A C 1
ATOM 799 O O . LEU A 1 99 ? -10.519 -4.978 7.182 1.00 96.81 99 LEU A O 1
ATOM 803 N N . ALA A 1 100 ? -11.444 -3.059 6.475 1.00 95.81 100 ALA A N 1
ATOM 804 C CA . ALA A 1 100 ? -12.688 -3.667 6.025 1.00 95.81 100 ALA A CA 1
ATOM 805 C C . ALA A 1 100 ? -12.453 -4.660 4.867 1.00 95.81 100 ALA A C 1
ATOM 807 O O . ALA A 1 100 ? -12.976 -5.772 4.903 1.00 95.81 100 ALA A O 1
ATOM 808 N N . LEU A 1 101 ? -11.605 -4.313 3.889 1.00 94.62 101 LEU A N 1
ATOM 809 C CA . LEU A 1 101 ? -11.195 -5.238 2.821 1.00 94.62 101 LEU A CA 1
ATOM 810 C C . LEU A 1 101 ? -10.512 -6.493 3.382 1.00 94.62 101 LEU A C 1
ATOM 812 O O . LEU A 1 101 ? -10.863 -7.608 3.001 1.00 94.62 101 LEU A O 1
ATOM 816 N N . ALA A 1 102 ? -9.574 -6.328 4.317 1.00 95.19 102 ALA A N 1
ATOM 817 C CA . ALA A 1 102 ? -8.868 -7.445 4.937 1.00 95.19 102 ALA A CA 1
ATOM 818 C C . ALA A 1 102 ? -9.797 -8.341 5.778 1.00 95.19 102 ALA A C 1
ATOM 820 O O . ALA A 1 102 ? -9.692 -9.567 5.717 1.00 95.19 102 ALA A O 1
ATOM 821 N N . LEU A 1 103 ? -10.748 -7.760 6.518 1.00 94.81 103 LEU A N 1
ATOM 822 C CA . LEU A 1 103 ? -11.775 -8.517 7.244 1.00 94.81 103 LEU A CA 1
ATOM 823 C C . LEU A 1 103 ? -12.644 -9.331 6.297 1.00 94.81 103 LEU A C 1
ATOM 825 O O . LEU A 1 103 ? -12.833 -10.529 6.519 1.00 94.81 103 LEU A O 1
ATOM 829 N N . ARG A 1 104 ? -13.123 -8.696 5.224 1.00 93.50 104 ARG A N 1
ATOM 830 C CA . ARG A 1 104 ? -13.954 -9.363 4.230 1.00 93.50 104 ARG A CA 1
ATOM 831 C C . ARG A 1 104 ? -13.194 -10.507 3.570 1.00 93.50 104 ARG A C 1
ATOM 833 O O . ARG A 1 104 ? -13.730 -11.608 3.472 1.00 93.50 104 ARG A O 1
ATOM 840 N N . TYR A 1 105 ? -11.931 -10.283 3.204 1.00 92.81 105 TYR A N 1
ATOM 841 C CA . TYR A 1 105 ? -11.060 -11.331 2.680 1.00 92.81 105 TYR A CA 1
ATOM 842 C C . TYR A 1 105 ? -10.963 -12.509 3.651 1.00 92.81 105 TYR A C 1
ATOM 844 O O . TYR A 1 105 ? -11.206 -13.649 3.259 1.00 92.81 105 TYR A O 1
ATOM 852 N N . GLN A 1 106 ? -10.690 -12.252 4.933 1.00 92.88 106 GLN A N 1
ATOM 853 C CA . GLN A 1 106 ? -10.577 -13.326 5.919 1.00 92.88 106 GLN A CA 1
ATOM 854 C C . GLN A 1 106 ? -11.891 -14.070 6.173 1.00 92.88 106 GLN A C 1
ATOM 856 O O . GLN A 1 106 ? -11.871 -15.262 6.479 1.00 92.88 106 GLN A O 1
ATOM 861 N N . ALA A 1 107 ? -13.031 -13.391 6.046 1.00 91.25 107 ALA A N 1
ATOM 862 C CA . ALA A 1 107 ? -14.341 -14.017 6.173 1.00 91.25 107 ALA A CA 1
ATOM 863 C C . ALA A 1 107 ? -14.637 -14.990 5.018 1.00 91.25 107 ALA A C 1
ATOM 865 O O . ALA A 1 107 ? -15.290 -16.008 5.237 1.00 91.25 107 ALA A O 1
ATOM 866 N N . VAL A 1 108 ? -14.153 -14.691 3.807 1.00 90.25 108 VAL A N 1
ATOM 867 C CA . VAL A 1 108 ? -14.376 -15.517 2.609 1.00 90.25 108 VAL A CA 1
ATOM 868 C C . VAL A 1 108 ? -13.317 -16.618 2.470 1.00 90.25 108 VAL A C 1
ATOM 870 O O . VAL A 1 108 ? -13.655 -17.762 2.176 1.00 90.25 108 VAL A O 1
ATOM 873 N N . TYR A 1 109 ? -12.046 -16.299 2.724 1.00 90.31 109 TYR A N 1
ATOM 874 C CA . TYR A 1 109 ? -10.893 -17.149 2.391 1.00 90.31 109 TYR A CA 1
ATOM 875 C C . TYR A 1 109 ? -10.082 -17.622 3.611 1.00 90.31 109 TYR A C 1
ATOM 877 O O . TYR A 1 109 ? -9.033 -18.259 3.461 1.00 90.31 109 TYR A O 1
ATOM 885 N N . GLY A 1 110 ? -10.549 -17.328 4.826 1.00 90.69 110 GLY A N 1
ATOM 886 C CA . GLY A 1 110 ? -9.909 -17.709 6.086 1.00 90.69 110 GLY A CA 1
ATOM 887 C C . GLY A 1 110 ? -8.856 -16.713 6.586 1.00 90.69 110 GLY A C 1
ATOM 888 O O . GLY A 1 110 ? -8.440 -15.795 5.886 1.00 90.69 110 GLY A O 1
ATOM 889 N N . SER A 1 111 ? -8.405 -16.892 7.828 1.00 90.44 111 SER A N 1
ATOM 890 C CA . SER A 1 111 ? -7.428 -16.006 8.478 1.00 90.44 111 SER A CA 1
ATOM 891 C C . SER A 1 111 ? -6.057 -16.017 7.795 1.00 90.44 111 SER A C 1
ATOM 893 O O . SER A 1 111 ? -5.668 -17.029 7.211 1.00 90.44 111 SER A O 1
ATOM 895 N N . ARG A 1 112 ? -5.305 -14.918 7.930 1.00 91.44 112 ARG A N 1
ATOM 896 C CA . ARG A 1 112 ? -3.896 -14.803 7.525 1.00 91.44 112 ARG A CA 1
ATOM 897 C C . ARG A 1 112 ? -3.073 -14.269 8.695 1.00 91.44 112 ARG A C 1
ATOM 899 O O . ARG A 1 112 ? -3.548 -13.401 9.424 1.00 91.44 112 ARG A O 1
ATOM 906 N N . ASN A 1 113 ? -1.855 -14.771 8.871 1.00 90.12 113 ASN A N 1
ATOM 907 C CA . ASN A 1 113 ? -0.975 -14.327 9.955 1.00 90.12 113 ASN A CA 1
ATOM 908 C C . ASN A 1 113 ? -0.122 -13.116 9.563 1.00 90.12 113 ASN A C 1
ATOM 910 O O . ASN A 1 113 ? 0.306 -12.360 10.433 1.00 90.12 113 ASN A O 1
ATOM 914 N N . ASN A 1 114 ? 0.129 -12.918 8.265 1.00 92.44 114 ASN A N 1
ATOM 915 C CA . ASN A 1 114 ? 0.978 -11.841 7.768 1.00 92.44 114 ASN A CA 1
ATOM 916 C C . ASN A 1 114 ? 0.122 -10.786 7.066 1.00 92.44 114 ASN A C 1
ATOM 918 O O . ASN A 1 114 ? -0.208 -10.919 5.895 1.00 92.44 114 ASN A O 1
ATOM 922 N N . LEU A 1 115 ? -0.248 -9.731 7.782 1.00 94.88 115 LEU A N 1
ATOM 923 C CA . LEU A 1 115 ? -1.110 -8.671 7.265 1.00 94.88 115 LEU A CA 1
ATOM 924 C C . LEU A 1 115 ? -0.319 -7.373 7.202 1.00 94.88 115 LEU A C 1
ATOM 926 O O . LEU A 1 115 ? 0.239 -6.950 8.214 1.00 94.88 115 LEU A O 1
ATOM 930 N N . GLY A 1 116 ? -0.271 -6.742 6.035 1.00 95.25 116 GLY A N 1
ATOM 931 C CA . GLY A 1 116 ? 0.542 -5.552 5.823 1.00 95.25 116 GLY A CA 1
ATOM 932 C C . GLY A 1 116 ? -0.167 -4.516 4.974 1.00 95.25 116 GLY A C 1
ATOM 933 O O . GLY A 1 116 ? -0.718 -4.848 3.928 1.00 95.25 116 GLY A O 1
ATOM 934 N N . LEU A 1 117 ? -0.114 -3.265 5.421 1.00 97.19 117 LEU A N 1
ATOM 935 C CA . LEU A 1 117 ? -0.487 -2.089 4.647 1.00 97.19 117 LEU A CA 1
ATOM 936 C C . LEU A 1 117 ? 0.718 -1.155 4.562 1.00 97.19 117 LEU A C 1
ATOM 938 O O . LEU A 1 117 ? 1.192 -0.659 5.583 1.00 97.19 117 LEU A O 1
ATOM 942 N N . THR A 1 118 ? 1.208 -0.907 3.354 1.00 97.38 118 THR A N 1
ATOM 943 C CA . THR A 1 118 ? 2.355 -0.029 3.121 1.00 97.38 118 THR A CA 1
ATOM 944 C C . THR A 1 118 ? 1.936 1.199 2.332 1.00 97.38 118 THR A C 1
ATOM 946 O O . THR A 1 118 ? 1.373 1.087 1.248 1.00 97.38 118 THR A O 1
ATOM 949 N N . TYR A 1 119 ? 2.249 2.376 2.866 1.00 97.44 119 TYR A N 1
ATOM 950 C CA . TYR A 1 119 ? 2.090 3.643 2.161 1.00 97.44 119 TYR A CA 1
ATOM 951 C C . TYR A 1 119 ? 3.400 4.029 1.469 1.00 97.44 119 TYR A C 1
ATOM 953 O O . TYR A 1 119 ? 4.433 4.137 2.129 1.00 97.44 119 TYR A O 1
ATOM 961 N N . VAL A 1 120 ? 3.371 4.289 0.164 1.00 96.88 120 VAL A N 1
ATOM 962 C CA . VAL A 1 120 ? 4.517 4.855 -0.569 1.00 96.88 120 VAL A CA 1
ATOM 963 C C . VAL A 1 120 ? 4.285 6.345 -0.740 1.00 96.88 120 VAL A C 1
ATOM 965 O O . VAL A 1 120 ? 3.270 6.747 -1.303 1.00 96.88 120 VAL A O 1
ATOM 968 N N . MET A 1 121 ? 5.192 7.176 -0.228 1.00 95.81 121 MET A N 1
ATOM 969 C CA . MET A 1 121 ? 4.983 8.623 -0.175 1.00 95.81 121 MET A CA 1
ATOM 970 C C . MET A 1 121 ? 6.198 9.431 -0.617 1.00 95.81 121 MET A C 1
ATOM 972 O O . MET A 1 121 ? 7.335 9.031 -0.403 1.00 95.81 121 MET A O 1
ATOM 976 N N . SER A 1 122 ? 5.961 10.644 -1.116 1.00 94.50 122 SER A N 1
ATOM 977 C CA . SER A 1 122 ? 7.021 11.599 -1.494 1.00 94.50 122 SER A CA 1
ATOM 978 C C . SER A 1 122 ? 7.546 12.459 -0.340 1.00 94.50 122 SER A C 1
ATOM 980 O O . SER A 1 122 ? 8.257 13.444 -0.550 1.00 94.50 122 SER A O 1
ATOM 982 N N . ALA A 1 123 ? 7.114 12.180 0.892 1.00 93.31 123 ALA A N 1
ATOM 983 C CA . ALA A 1 123 ? 7.535 12.939 2.061 1.00 93.31 123 ALA A CA 1
ATOM 984 C C . ALA A 1 123 ? 8.946 12.498 2.497 1.00 93.31 123 ALA A C 1
ATOM 986 O O . ALA A 1 123 ? 9.154 11.298 2.649 1.00 93.31 123 ALA A O 1
ATOM 987 N N . PRO A 1 124 ? 9.873 13.418 2.840 1.00 90.94 124 PRO A N 1
ATOM 988 C CA . PRO A 1 124 ? 11.239 13.058 3.253 1.00 90.94 124 PRO A CA 1
ATOM 989 C C . PRO A 1 124 ? 11.315 12.127 4.471 1.00 90.94 124 PRO A C 1
ATOM 991 O O . PRO A 1 124 ? 12.304 11.434 4.678 1.00 90.94 124 PRO A O 1
ATOM 994 N N . GLN A 1 125 ? 10.275 12.140 5.308 1.00 95.00 125 GLN A N 1
ATOM 995 C CA . GLN A 1 125 ? 10.089 11.214 6.422 1.00 95.00 125 GLN A CA 1
ATOM 996 C C . GLN A 1 125 ? 8.711 10.551 6.269 1.00 95.00 125 GLN A C 1
ATOM 998 O O . GLN A 1 125 ? 7.737 11.039 6.858 1.00 95.00 125 GLN A O 1
ATOM 1003 N N . PRO A 1 126 ? 8.594 9.478 5.460 1.00 96.00 126 PRO A N 1
ATOM 1004 C CA . PRO A 1 126 ? 7.308 8.867 5.122 1.00 96.00 126 PRO A CA 1
ATOM 1005 C C . PRO A 1 126 ? 6.520 8.464 6.366 1.00 96.00 126 PRO A C 1
ATOM 1007 O O . PRO A 1 126 ? 5.373 8.870 6.537 1.00 96.00 126 PRO A O 1
ATOM 1010 N N . ARG A 1 127 ? 7.175 7.776 7.304 1.00 96.50 127 ARG A N 1
ATOM 1011 C CA . ARG A 1 127 ? 6.575 7.355 8.572 1.00 96.50 127 ARG A CA 1
ATOM 1012 C C . ARG A 1 127 ? 5.957 8.505 9.362 1.00 96.50 127 ARG A C 1
ATOM 1014 O O . ARG A 1 127 ? 4.760 8.488 9.626 1.00 96.50 127 ARG A O 1
ATOM 1021 N N . ALA A 1 128 ? 6.749 9.527 9.686 1.00 97.12 128 ALA A N 1
ATOM 1022 C CA . ALA A 1 128 ? 6.267 10.675 10.454 1.00 97.12 128 ALA A CA 1
ATOM 1023 C C . ALA A 1 128 ? 5.121 11.408 9.732 1.00 97.12 128 ALA A C 1
ATOM 1025 O O . ALA A 1 128 ? 4.218 11.952 10.368 1.00 97.12 128 ALA A O 1
ATOM 1026 N N . SER A 1 129 ? 5.138 11.417 8.395 1.00 96.62 129 SER A N 1
ATOM 1027 C CA . SER A 1 129 ? 4.063 11.992 7.590 1.00 96.62 129 SER A CA 1
ATOM 1028 C C . SER A 1 129 ? 2.774 11.161 7.664 1.00 96.62 129 SER A C 1
ATOM 1030 O O . SER A 1 129 ? 1.715 11.754 7.869 1.00 96.62 129 SER A O 1
ATOM 1032 N N . VAL A 1 130 ? 2.838 9.823 7.584 1.00 97.12 130 VAL A N 1
ATOM 1033 C CA . VAL A 1 130 ? 1.661 8.949 7.770 1.00 97.12 130 VAL A CA 1
ATOM 1034 C C . VAL A 1 130 ? 1.088 9.129 9.170 1.00 97.12 130 VAL A C 1
ATOM 1036 O O . VAL A 1 130 ? -0.098 9.405 9.307 1.00 97.12 130 VAL A O 1
ATOM 1039 N N . GLU A 1 131 ? 1.923 9.067 10.207 1.00 97.44 131 GLU A N 1
ATOM 1040 C CA . GLU A 1 131 ? 1.483 9.203 11.603 1.00 97.44 131 GLU A CA 1
ATOM 1041 C C . GLU A 1 131 ? 0.790 10.551 11.853 1.00 97.44 131 GLU A C 1
ATOM 1043 O O . GLU A 1 131 ? -0.280 10.626 12.461 1.00 97.44 131 GLU A O 1
ATOM 1048 N N . LYS A 1 132 ? 1.343 11.635 11.293 1.00 97.06 132 LYS A N 1
ATOM 1049 C CA . LYS A 1 132 ? 0.722 12.963 11.346 1.00 97.06 132 LYS A CA 1
ATOM 1050 C C . LYS A 1 132 ? -0.634 13.008 10.636 1.00 97.06 132 LYS A C 1
ATOM 1052 O O . LYS A 1 132 ? -1.526 13.712 11.101 1.00 97.06 132 LYS A O 1
ATOM 1057 N N . GLN A 1 133 ? -0.779 12.328 9.499 1.00 96.88 133 GLN A N 1
ATOM 1058 C CA . GLN A 1 133 ? -2.014 12.322 8.708 1.00 96.88 133 GLN A CA 1
ATOM 1059 C C . GLN A 1 133 ? -3.103 11.434 9.322 1.00 96.88 133 GLN A C 1
ATOM 1061 O O . GLN A 1 133 ? -4.276 11.798 9.278 1.00 96.88 133 GLN A O 1
ATOM 1066 N N . LEU A 1 134 ? -2.718 10.312 9.936 1.00 95.69 134 LEU A N 1
ATOM 1067 C CA . LEU A 1 134 ? -3.622 9.445 10.693 1.00 95.69 134 LEU A CA 1
ATOM 1068 C C . LEU A 1 134 ? -3.996 10.041 12.060 1.00 95.69 134 LEU A C 1
ATOM 1070 O O . LEU A 1 134 ? -5.024 9.679 12.619 1.00 95.69 134 LEU A O 1
ATOM 1074 N N . GLY A 1 135 ? -3.179 10.949 12.602 1.00 95.50 135 GLY A N 1
ATOM 1075 C CA . GLY A 1 135 ? -3.382 11.516 13.939 1.00 95.50 135 GLY A CA 1
ATOM 1076 C C . GLY A 1 135 ? -3.006 10.556 15.074 1.00 95.50 135 GLY A C 1
ATOM 1077 O O . GLY A 1 135 ? -3.384 10.787 16.219 1.00 95.50 135 GLY A O 1
ATOM 1078 N N . THR A 1 136 ? -2.265 9.489 14.769 1.00 95.50 136 THR A N 1
ATOM 1079 C CA . THR A 1 136 ? -1.808 8.455 15.707 1.00 95.50 136 THR A CA 1
ATOM 1080 C C . THR A 1 136 ? -0.492 7.852 15.212 1.00 95.50 136 THR A C 1
ATOM 1082 O O . THR A 1 136 ? -0.202 7.918 14.015 1.00 95.50 136 THR A O 1
ATOM 1085 N N . THR A 1 137 ? 0.324 7.283 16.103 1.00 96.19 137 THR A N 1
ATOM 1086 C CA . THR A 1 137 ? 1.553 6.600 15.667 1.00 96.19 137 THR A CA 1
ATOM 1087 C C . THR A 1 137 ? 1.237 5.229 15.078 1.00 96.19 137 THR A C 1
ATOM 1089 O O . THR A 1 137 ? 0.233 4.609 15.431 1.00 96.19 137 THR A O 1
ATOM 1092 N N . ILE A 1 138 ? 2.112 4.712 14.214 1.00 93.50 138 ILE A N 1
ATOM 1093 C CA . ILE A 1 138 ? 1.932 3.379 13.623 1.00 93.50 138 ILE A CA 1
ATOM 1094 C C . ILE A 1 138 ? 1.881 2.294 14.715 1.00 93.50 138 ILE A C 1
ATOM 1096 O O . ILE A 1 138 ? 1.070 1.377 14.625 1.00 93.50 138 ILE A O 1
ATOM 1100 N N . GLU A 1 139 ? 2.660 2.420 15.796 1.00 92.62 139 GLU A N 1
ATOM 1101 C CA . GLU A 1 139 ? 2.579 1.515 16.955 1.00 92.62 139 GLU A CA 1
ATOM 1102 C C . GLU A 1 139 ? 1.222 1.573 17.662 1.00 92.62 139 GLU A C 1
ATOM 1104 O O . GLU A 1 139 ? 0.741 0.569 18.188 1.00 92.62 139 GLU A O 1
ATOM 1109 N N . GLN A 1 140 ? 0.607 2.754 17.713 1.00 95.38 140 GLN A N 1
ATOM 1110 C CA . GLN A 1 140 ? -0.651 2.970 18.420 1.00 95.38 140 GLN A CA 1
ATOM 1111 C C . GLN A 1 140 ? -1.861 2.469 17.633 1.00 95.38 140 GLN A C 1
ATOM 1113 O O . GLN A 1 140 ? -2.888 2.186 18.253 1.00 95.38 140 GLN A O 1
ATOM 1118 N N . ILE A 1 141 ? -1.738 2.258 16.317 1.00 93.56 141 ILE A N 1
ATOM 1119 C CA . ILE A 1 141 ? -2.803 1.686 15.477 1.00 93.56 141 ILE A CA 1
ATOM 1120 C C . ILE A 1 141 ? -3.349 0.383 16.072 1.00 93.56 141 ILE A C 1
ATOM 1122 O O . ILE A 1 141 ? -4.562 0.186 16.142 1.00 93.56 141 ILE A O 1
ATOM 1126 N N . GLN A 1 142 ? -2.466 -0.473 16.590 1.00 93.44 142 GLN A N 1
ATOM 1127 C CA . GLN A 1 142 ? -2.833 -1.768 17.174 1.00 93.44 142 GLN A CA 1
ATOM 1128 C C . GLN A 1 142 ? -3.677 -1.659 18.453 1.00 93.44 142 GLN A C 1
ATOM 1130 O O . GLN A 1 142 ? -4.263 -2.644 18.914 1.00 93.44 142 GLN A O 1
ATOM 1135 N N . SER A 1 143 ? -3.725 -0.464 19.046 1.00 94.50 143 SER A N 1
ATOM 1136 C CA . SER A 1 143 ? -4.462 -0.160 20.271 1.00 94.50 143 SER A CA 1
ATOM 1137 C C . SER A 1 143 ? -5.773 0.594 20.042 1.00 94.50 143 SER A C 1
ATOM 1139 O O . SER A 1 143 ? -6.538 0.741 20.998 1.00 94.50 143 SER A O 1
ATOM 1141 N N . LEU A 1 144 ? -6.051 1.027 18.806 1.00 95.62 144 LEU A N 1
ATOM 1142 C CA . LEU A 1 144 ? -7.270 1.761 18.470 1.00 95.62 144 LEU A CA 1
ATOM 1143 C C . LEU A 1 144 ? -8.529 0.947 18.786 1.00 95.62 144 LEU A C 1
ATOM 1145 O O . LEU A 1 144 ? -8.576 -0.284 18.661 1.00 95.62 144 LEU A O 1
ATOM 1149 N N . GLY A 1 145 ? -9.583 1.653 19.190 1.00 96.31 145 GLY A N 1
ATOM 1150 C CA . GLY A 1 145 ? -10.893 1.049 19.391 1.00 96.31 145 GLY A CA 1
ATOM 1151 C C . GLY A 1 145 ? -11.567 0.693 18.063 1.00 96.31 145 GLY A C 1
ATOM 1152 O O . GLY A 1 145 ? -11.503 1.447 17.100 1.00 96.31 145 GLY A O 1
ATOM 1153 N N . VAL A 1 146 ? -12.311 -0.417 18.022 1.00 97.31 146 VAL A N 1
ATOM 1154 C CA . VAL A 1 146 ? -13.128 -0.770 16.840 1.00 97.31 146 VAL A CA 1
ATOM 1155 C C . VAL A 1 146 ? -14.117 0.352 16.497 1.00 97.31 146 VAL A C 1
ATOM 1157 O O . VAL A 1 146 ? -14.217 0.747 15.341 1.00 97.31 146 VAL A O 1
ATOM 1160 N N . ALA A 1 147 ? -14.812 0.892 17.506 1.00 96.56 147 ALA A N 1
ATOM 1161 C CA . ALA A 1 147 ? -15.751 1.999 17.320 1.00 96.56 147 ALA A CA 1
ATOM 1162 C C . ALA A 1 147 ? -15.043 3.285 16.866 1.00 96.56 147 ALA A C 1
ATOM 1164 O O . ALA A 1 147 ? -15.525 3.950 15.961 1.00 96.56 147 ALA A O 1
ATOM 1165 N N . GLU A 1 148 ? -13.872 3.579 17.436 1.00 95.94 148 GLU A N 1
ATOM 1166 C CA . GLU A 1 148 ? -13.056 4.742 17.073 1.00 95.94 148 GLU A CA 1
ATOM 1167 C C . GLU A 1 148 ? -12.675 4.719 15.589 1.00 95.94 148 GLU A C 1
ATOM 1169 O O . GLU A 1 148 ? -12.868 5.711 14.896 1.00 95.94 148 GLU A O 1
ATOM 1174 N N . VAL A 1 149 ? -12.209 3.576 15.073 1.00 96.38 149 VAL A N 1
ATOM 1175 C CA . VAL A 1 149 ? -11.896 3.428 13.643 1.00 96.38 149 VAL A CA 1
ATOM 1176 C C . VAL A 1 149 ? -13.165 3.519 12.797 1.00 96.38 149 VAL A C 1
ATOM 1178 O O . VAL A 1 149 ? -13.200 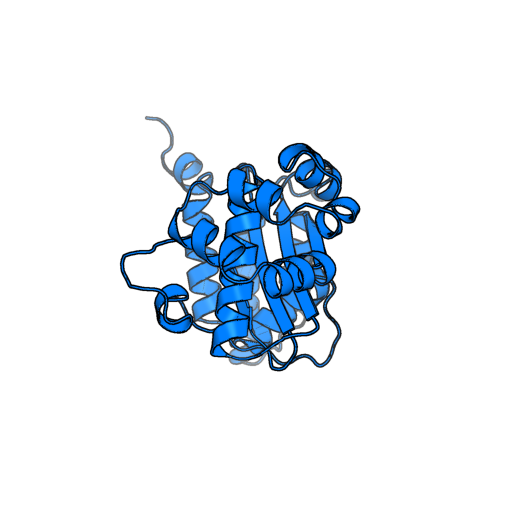4.261 11.819 1.00 96.38 149 VAL A O 1
ATOM 1181 N N . ALA A 1 150 ? -14.222 2.795 13.175 1.00 97.19 150 ALA A N 1
ATOM 1182 C CA . ALA A 1 150 ? -15.478 2.757 12.431 1.00 97.19 150 ALA A CA 1
ATOM 1183 C C . ALA A 1 150 ? -16.145 4.143 12.306 1.00 97.19 150 ALA A C 1
ATOM 1185 O O . ALA A 1 150 ? -16.725 4.450 11.266 1.00 97.19 150 ALA A O 1
ATOM 1186 N N . GLU A 1 151 ? -16.040 4.995 13.328 1.00 97.19 151 GLU A N 1
ATOM 1187 C CA . GLU A 1 151 ? -16.564 6.369 13.319 1.00 97.19 151 GLU A CA 1
ATOM 1188 C C . GLU A 1 151 ? -15.858 7.279 12.307 1.00 97.19 151 GLU A C 1
ATOM 1190 O O . GLU A 1 151 ? -16.473 8.221 11.809 1.00 97.19 151 GLU A O 1
ATOM 1195 N N . GLN A 1 152 ? -14.598 6.991 11.966 1.00 96.94 152 GLN A N 1
ATOM 1196 C CA . GLN A 1 152 ? -13.855 7.743 10.951 1.00 96.94 152 GLN A CA 1
ATOM 1197 C C . GLN A 1 152 ? -14.191 7.303 9.522 1.00 96.94 152 GLN A C 1
ATOM 1199 O O . GLN A 1 152 ? -13.859 8.015 8.575 1.00 96.94 152 GLN A O 1
ATOM 1204 N N . VAL A 1 153 ? -14.837 6.145 9.345 1.00 96.88 153 VAL A N 1
ATOM 1205 C CA . VAL A 1 153 ? -15.123 5.580 8.023 1.00 96.88 153 VAL A CA 1
ATOM 1206 C C . VAL A 1 153 ? -16.439 6.120 7.469 1.00 96.88 1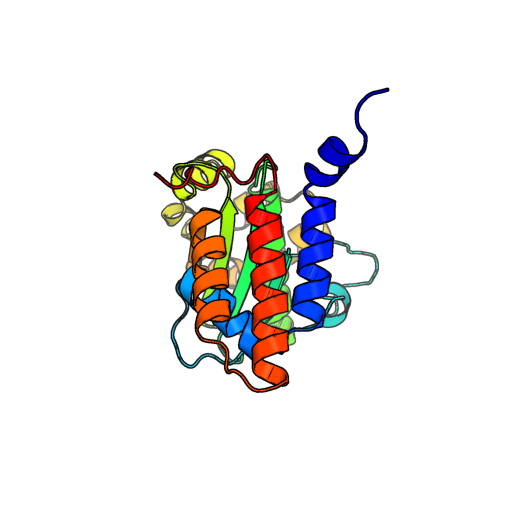53 VAL A C 1
ATOM 1208 O O . VAL A 1 153 ? -17.531 5.820 7.955 1.00 96.88 153 VAL A O 1
ATOM 1211 N N . ASN A 1 154 ? -16.338 6.882 6.382 1.00 94.75 154 ASN A N 1
ATOM 1212 C CA . ASN A 1 154 ? -17.470 7.518 5.710 1.00 94.75 154 ASN A CA 1
ATOM 1213 C C . ASN A 1 154 ? -18.277 6.538 4.846 1.00 94.75 154 ASN A C 1
ATOM 1215 O O . ASN A 1 154 ? -19.449 6.778 4.553 1.00 94.75 154 ASN A O 1
ATOM 1219 N N . ASN A 1 155 ? -17.662 5.436 4.407 1.00 93.38 155 ASN A N 1
ATOM 1220 C CA . ASN A 1 155 ? -18.359 4.417 3.631 1.00 93.38 155 ASN A CA 1
ATOM 1221 C C . ASN A 1 155 ? -19.151 3.486 4.562 1.00 93.38 155 ASN A C 1
ATOM 1223 O O . ASN A 1 155 ? -18.569 2.723 5.329 1.00 93.38 155 ASN A O 1
ATOM 1227 N N . ASN A 1 156 ? -20.482 3.515 4.453 1.00 93.06 156 ASN A N 1
ATOM 1228 C CA . ASN A 1 156 ? -21.366 2.717 5.306 1.00 93.06 156 ASN A CA 1
ATOM 1229 C C . ASN A 1 156 ? -21.064 1.213 5.240 1.00 93.06 156 ASN A C 1
ATOM 1231 O O . ASN A 1 156 ? -21.051 0.571 6.278 1.00 93.06 156 ASN A O 1
ATOM 1235 N N . ALA A 1 157 ? -20.774 0.658 4.060 1.00 92.12 157 ALA A N 1
ATOM 1236 C CA . ALA A 1 157 ? -20.508 -0.771 3.919 1.00 92.12 157 ALA A CA 1
ATOM 1237 C C . ALA A 1 157 ? -19.188 -1.181 4.592 1.00 92.12 157 ALA A C 1
ATOM 1239 O O . ALA A 1 157 ? -19.147 -2.189 5.292 1.00 92.12 157 ALA A O 1
ATOM 1240 N N . ALA A 1 158 ? -18.134 -0.370 4.453 1.00 94.56 158 ALA A N 1
ATOM 1241 C CA . ALA A 1 158 ? -16.877 -0.591 5.169 1.00 94.56 158 ALA A CA 1
ATOM 1242 C C . ALA A 1 158 ? -17.051 -0.439 6.687 1.00 94.56 158 ALA A C 1
ATOM 1244 O O . ALA A 1 158 ? -16.524 -1.235 7.459 1.00 94.56 158 ALA A O 1
ATOM 1245 N N . ARG A 1 159 ? -17.831 0.552 7.132 1.00 96.12 159 ARG A N 1
ATOM 1246 C CA . ARG A 1 159 ? -18.143 0.734 8.553 1.00 96.12 159 ARG A CA 1
ATOM 1247 C C . ARG A 1 159 ? -18.925 -0.451 9.121 1.00 96.12 159 ARG A C 1
ATOM 1249 O O . ARG A 1 159 ? -18.589 -0.944 10.194 1.00 96.12 159 ARG A O 1
ATOM 1256 N N . ASP A 1 160 ? -19.938 -0.923 8.402 1.00 94.50 160 ASP A N 1
ATOM 1257 C CA . ASP A 1 160 ? -20.751 -2.068 8.807 1.00 94.50 160 ASP A CA 1
ATOM 1258 C C . ASP A 1 160 ? -19.909 -3.354 8.854 1.00 94.50 160 ASP A C 1
ATOM 1260 O O . ASP A 1 160 ? -20.085 -4.163 9.761 1.00 94.50 160 ASP A O 1
ATOM 1264 N N . GLU A 1 161 ? -18.954 -3.524 7.932 1.00 95.00 161 GLU A N 1
ATOM 1265 C CA . GLU A 1 161 ? -17.960 -4.607 7.959 1.00 95.00 161 GLU A CA 1
ATOM 1266 C C . GLU A 1 161 ? -17.116 -4.574 9.238 1.00 95.00 161 GLU A C 1
ATOM 1268 O O . GLU A 1 161 ? -17.043 -5.579 9.945 1.00 95.00 161 GLU A O 1
ATOM 1273 N N . LEU A 1 162 ? -16.556 -3.409 9.588 1.00 96.75 162 LEU A N 1
ATOM 1274 C CA . LEU A 1 162 ? -15.751 -3.224 10.802 1.00 96.75 162 LEU A CA 1
ATOM 1275 C C . LEU A 1 162 ? -16.539 -3.517 12.088 1.00 96.75 162 LEU A C 1
ATOM 1277 O O . LEU A 1 162 ? -15.972 -4.025 13.059 1.00 96.75 162 LEU A O 1
ATOM 1281 N N . LEU A 1 163 ? -17.833 -3.190 12.106 1.00 96.88 163 LEU A N 1
ATOM 1282 C CA . LEU A 1 163 ? -18.710 -3.361 13.268 1.00 96.88 163 LEU A CA 1
ATOM 1283 C C . LEU A 1 163 ? -19.371 -4.744 13.342 1.00 96.88 163 LEU A C 1
ATOM 1285 O O . LEU A 1 163 ? -19.890 -5.107 14.399 1.00 96.88 163 LEU A O 1
ATOM 1289 N N . ARG A 1 164 ? -19.360 -5.531 12.260 1.00 94.94 164 ARG A N 1
ATOM 1290 C CA . ARG A 1 164 ? -20.054 -6.828 12.212 1.00 94.94 164 ARG A CA 1
ATOM 1291 C C . ARG A 1 164 ? -19.492 -7.834 13.207 1.00 94.94 164 ARG A C 1
ATOM 1293 O O . ARG A 1 164 ? -20.259 -8.530 13.868 1.00 94.94 164 ARG A O 1
ATOM 1300 N N . ASP A 1 165 ? -18.168 -7.909 13.300 1.00 93.12 165 ASP A N 1
ATOM 1301 C CA . ASP A 1 165 ? -17.464 -8.777 14.239 1.00 93.12 165 ASP A CA 1
ATOM 1302 C C . ASP A 1 165 ? -16.360 -7.993 14.951 1.00 93.12 165 ASP A C 1
ATOM 1304 O O . ASP A 1 165 ? -15.217 -7.895 14.507 1.00 93.12 165 ASP A O 1
ATOM 1308 N N . HIS A 1 166 ? -16.712 -7.455 16.118 1.00 95.12 166 HIS A N 1
ATOM 1309 C CA . HIS A 1 166 ? -15.788 -6.703 16.961 1.00 95.12 166 HIS A CA 1
ATOM 1310 C C . HIS A 1 166 ? -14.534 -7.497 17.358 1.00 95.12 166 HIS A C 1
ATOM 1312 O O . HIS A 1 166 ? -13.482 -6.887 17.564 1.00 95.12 166 HIS A O 1
ATOM 1318 N N . GLN A 1 167 ? -14.621 -8.823 17.523 1.00 95.75 167 GLN A N 1
ATOM 1319 C CA . GLN A 1 167 ? -13.457 -9.621 17.911 1.00 95.75 167 GLN A CA 1
ATOM 1320 C C . GLN A 1 167 ? -12.525 -9.826 16.724 1.00 95.75 167 GLN A C 1
ATOM 1322 O O . GLN A 1 167 ? -11.316 -9.662 16.889 1.00 95.75 167 GLN A O 1
ATOM 1327 N N . ALA A 1 168 ? -13.072 -10.102 15.538 1.00 95.50 168 ALA A N 1
ATOM 1328 C CA . ALA A 1 168 ? -12.286 -10.190 14.313 1.00 95.50 168 ALA A CA 1
ATOM 1329 C C . ALA A 1 168 ? -11.593 -8.857 13.999 1.00 95.50 168 ALA A C 1
ATOM 1331 O O . ALA A 1 168 ? -10.378 -8.846 13.812 1.00 95.50 168 ALA A O 1
ATOM 1332 N N . THR A 1 169 ? -12.308 -7.727 14.051 1.00 97.19 169 THR A N 1
ATOM 1333 C CA . THR A 1 169 ? -11.724 -6.393 13.813 1.00 97.19 169 THR A CA 1
ATOM 1334 C C . THR A 1 169 ? -10.627 -6.066 14.816 1.00 97.19 169 THR A C 1
ATOM 1336 O O . THR A 1 169 ? -9.551 -5.606 14.440 1.00 97.19 169 THR A O 1
ATOM 1339 N N . LYS A 1 170 ? -10.847 -6.360 16.102 1.00 96.88 170 LYS A N 1
ATOM 1340 C CA . LYS A 1 170 ? -9.824 -6.175 17.138 1.00 96.88 170 LYS A CA 1
ATOM 1341 C C . LYS A 1 170 ? -8.615 -7.090 16.932 1.00 96.88 170 LYS A C 1
ATOM 1343 O O . LYS A 1 170 ? -7.491 -6.678 17.206 1.00 96.88 170 LYS A O 1
ATOM 1348 N N . GLY A 1 171 ? -8.837 -8.328 16.496 1.00 96.00 171 GLY A N 1
ATOM 1349 C CA . GLY A 1 171 ? -7.771 -9.262 16.141 1.00 96.00 171 GLY A CA 1
ATOM 1350 C C . GLY A 1 171 ? -6.941 -8.739 14.971 1.00 96.00 171 GLY A C 1
ATOM 1351 O O . GLY A 1 171 ? -5.719 -8.694 15.070 1.00 96.00 171 GLY A O 1
ATOM 1352 N N . LEU A 1 172 ? -7.610 -8.259 13.921 1.00 95.88 172 LEU A N 1
ATOM 1353 C CA . LEU A 1 172 ? -6.976 -7.693 12.736 1.00 95.88 172 LEU A CA 1
ATOM 1354 C C . LEU A 1 172 ? -6.163 -6.436 13.067 1.00 95.88 172 LEU A C 1
ATOM 1356 O O . LEU A 1 172 ? -5.007 -6.348 12.673 1.00 95.88 172 LEU A O 1
ATOM 1360 N N . LEU A 1 173 ? -6.720 -5.508 13.853 1.00 96.44 173 LEU A N 1
ATOM 1361 C CA . LEU A 1 173 ? -6.015 -4.307 14.318 1.00 96.44 173 LEU A CA 1
ATOM 1362 C C . LEU A 1 173 ? -4.708 -4.648 15.038 1.00 96.44 173 LEU A C 1
ATOM 1364 O O . LEU A 1 173 ? -3.697 -3.995 14.818 1.00 96.44 173 LEU A O 1
ATOM 1368 N N . LYS A 1 174 ? -4.711 -5.689 15.875 1.00 95.50 174 LYS A N 1
ATOM 1369 C CA . LYS A 1 174 ? -3.506 -6.137 16.584 1.00 95.50 174 LYS A CA 1
ATOM 1370 C C . LYS A 1 174 ? -2.479 -6.814 15.681 1.00 95.50 174 LYS A C 1
ATOM 1372 O O . LYS A 1 174 ? -1.305 -6.834 16.033 1.00 95.50 174 LYS A O 1
ATOM 1377 N N . ALA A 1 175 ? -2.928 -7.426 14.590 1.00 94.06 175 ALA A N 1
ATOM 1378 C CA . ALA A 1 175 ? -2.092 -8.232 13.709 1.00 94.06 175 ALA A CA 1
ATOM 1379 C C . ALA A 1 175 ? -1.542 -7.442 12.514 1.00 94.06 175 ALA A C 1
ATOM 1381 O O . ALA A 1 175 ? -0.476 -7.782 12.006 1.00 94.06 175 ALA A O 1
ATOM 1382 N N . ILE A 1 176 ? -2.248 -6.403 12.058 1.00 95.75 176 ILE A N 1
ATOM 1383 C CA . ILE A 1 176 ? -1.836 -5.629 10.891 1.00 95.75 176 ILE A CA 1
ATOM 1384 C C . ILE A 1 176 ? -0.547 -4.854 11.176 1.00 95.75 176 ILE A C 1
ATOM 1386 O O . ILE A 1 176 ? -0.409 -4.152 12.183 1.00 95.75 176 ILE A O 1
ATOM 1390 N N . ARG A 1 177 ? 0.407 -4.979 10.256 1.00 95.38 177 ARG A N 1
ATOM 1391 C CA . ARG A 1 177 ? 1.606 -4.153 10.192 1.00 95.38 177 ARG A CA 1
ATOM 1392 C C . ARG A 1 177 ? 1.336 -2.988 9.250 1.00 95.38 177 ARG A C 1
ATOM 1394 O O . ARG A 1 177 ? 0.945 -3.196 8.104 1.00 95.38 177 ARG A O 1
ATOM 1401 N N . VAL A 1 178 ? 1.547 -1.771 9.732 1.00 96.25 178 VAL A N 1
ATOM 1402 C CA . VAL A 1 178 ? 1.473 -0.569 8.900 1.00 96.25 178 VAL A CA 1
ATOM 1403 C C . VAL A 1 178 ? 2.887 -0.060 8.687 1.00 96.25 178 VAL A C 1
ATOM 1405 O O . VAL A 1 178 ? 3.636 0.089 9.644 1.00 96.25 178 VAL A O 1
ATOM 1408 N N . GLU A 1 179 ? 3.251 0.189 7.437 1.00 95.88 179 GLU A N 1
ATOM 1409 C CA . GLU A 1 179 ? 4.566 0.697 7.053 1.00 95.88 179 GLU A CA 1
ATOM 1410 C C . GLU A 1 179 ? 4.417 1.932 6.167 1.00 95.88 179 GLU A C 1
ATOM 1412 O O . GLU A 1 179 ? 3.381 2.153 5.534 1.00 95.88 179 GLU A O 1
ATOM 1417 N N . ALA A 1 180 ? 5.472 2.737 6.101 1.00 96.75 180 ALA A N 1
ATOM 1418 C CA . ALA A 1 180 ? 5.542 3.866 5.189 1.00 96.75 180 ALA A CA 1
ATOM 1419 C C . ALA A 1 180 ? 6.954 3.992 4.620 1.00 96.75 180 ALA A C 1
ATOM 1421 O O . ALA A 1 180 ? 7.914 4.113 5.384 1.00 96.75 180 ALA A O 1
ATOM 1422 N N . ILE A 1 181 ? 7.062 4.008 3.294 1.00 96.88 181 ILE A N 1
ATOM 1423 C CA . ILE A 1 181 ? 8.328 4.084 2.558 1.00 96.88 181 ILE A CA 1
ATOM 1424 C C . ILE A 1 181 ? 8.336 5.273 1.600 1.00 96.88 181 ILE A C 1
ATOM 1426 O O . ILE A 1 181 ? 7.292 5.872 1.320 1.00 96.88 181 ILE A O 1
ATOM 1430 N N . HIS A 1 182 ? 9.520 5.645 1.123 1.00 96.88 182 HIS A N 1
ATOM 1431 C CA . HIS A 1 182 ? 9.670 6.728 0.165 1.00 96.88 182 HIS A CA 1
ATOM 1432 C C . HIS A 1 182 ? 9.607 6.197 -1.273 1.00 96.88 182 HIS A C 1
ATOM 1434 O O . HIS A 1 182 ? 9.956 5.046 -1.537 1.00 96.88 182 HIS A O 1
ATOM 1440 N N . TRP A 1 183 ? 9.233 7.042 -2.238 1.00 96.50 183 TRP A N 1
ATOM 1441 C CA . TRP A 1 183 ? 9.281 6.677 -3.663 1.00 96.50 183 TRP A CA 1
ATOM 1442 C C . TRP A 1 183 ? 10.666 6.234 -4.138 1.00 96.50 183 TRP A C 1
ATOM 1444 O O . TRP A 1 183 ? 10.759 5.421 -5.052 1.00 96.50 183 TRP A O 1
ATOM 1454 N N . SER A 1 184 ? 11.736 6.717 -3.502 1.00 96.44 184 SER A N 1
ATOM 1455 C CA . SER A 1 184 ? 13.108 6.279 -3.796 1.00 96.44 184 SER A CA 1
ATOM 1456 C C . SER A 1 184 ? 13.339 4.801 -3.505 1.00 96.44 184 SER A C 1
ATOM 1458 O O . SER A 1 184 ? 14.131 4.179 -4.203 1.00 96.44 184 SER A O 1
ATOM 1460 N N . ASP A 1 185 ? 12.648 4.234 -2.513 1.00 96.81 185 ASP A N 1
ATOM 1461 C CA . ASP A 1 185 ? 12.793 2.821 -2.159 1.00 96.81 185 ASP A CA 1
ATOM 1462 C C . ASP A 1 185 ? 12.177 1.940 -3.256 1.00 96.81 185 ASP A C 1
ATOM 1464 O O . ASP A 1 185 ? 12.801 0.990 -3.729 1.00 96.81 185 ASP A O 1
ATOM 1468 N N . LEU A 1 186 ? 10.980 2.310 -3.734 1.00 96.25 186 LEU A N 1
ATOM 1469 C CA . LEU A 1 186 ? 10.329 1.638 -4.861 1.00 96.25 186 LEU A CA 1
ATOM 1470 C C . LEU A 1 186 ? 11.106 1.840 -6.170 1.00 96.25 186 LEU A C 1
ATOM 1472 O O . LEU A 1 186 ? 11.317 0.881 -6.907 1.00 96.25 186 LEU A O 1
ATOM 1476 N N . TYR A 1 187 ? 11.569 3.063 -6.440 1.00 97.00 187 TYR A N 1
ATOM 1477 C CA . TYR A 1 187 ? 12.399 3.376 -7.604 1.00 97.00 187 TYR A CA 1
ATOM 1478 C C . TYR A 1 187 ? 13.686 2.543 -7.631 1.00 97.00 187 TYR A C 1
ATOM 1480 O O . TYR A 1 187 ? 13.984 1.909 -8.641 1.00 97.00 187 TYR A O 1
ATOM 1488 N N . GLY A 1 188 ? 14.420 2.491 -6.514 1.00 96.62 188 GLY A N 1
ATOM 1489 C CA . GLY A 1 188 ? 15.626 1.672 -6.391 1.00 96.62 188 GLY A CA 1
ATOM 1490 C C . GLY A 1 188 ? 15.331 0.196 -6.637 1.00 96.62 188 GLY A C 1
ATOM 1491 O O . GLY A 1 188 ? 15.989 -0.435 -7.458 1.00 96.62 188 GLY A O 1
ATOM 1492 N N . ARG A 1 189 ? 14.265 -0.332 -6.023 1.00 96.31 189 ARG A N 1
ATOM 1493 C CA . ARG A 1 189 ? 13.872 -1.735 -6.195 1.00 96.31 189 ARG A CA 1
ATOM 1494 C C . ARG A 1 189 ? 13.505 -2.090 -7.637 1.00 96.31 189 ARG A C 1
ATOM 1496 O O . ARG A 1 189 ? 13.836 -3.185 -8.087 1.00 96.31 189 ARG A O 1
ATOM 1503 N N . LEU A 1 190 ? 12.819 -1.194 -8.347 1.00 96.88 190 LEU A N 1
ATOM 1504 C CA . LEU A 1 190 ? 12.495 -1.384 -9.761 1.00 96.88 190 LEU A CA 1
ATOM 1505 C C . LEU A 1 190 ? 13.761 -1.464 -10.615 1.00 96.88 190 LEU A C 1
ATOM 1507 O O . LEU A 1 190 ? 13.860 -2.363 -11.446 1.00 96.88 190 LEU A O 1
ATOM 1511 N N . ASN A 1 191 ? 14.730 -0.574 -10.382 1.00 96.88 191 ASN A N 1
ATOM 1512 C CA . ASN A 1 191 ? 16.004 -0.595 -11.099 1.00 96.88 191 ASN A CA 1
ATOM 1513 C C . ASN A 1 191 ? 16.813 -1.860 -10.787 1.00 96.88 191 ASN A C 1
ATOM 1515 O O . ASN A 1 191 ? 17.255 -2.530 -11.714 1.00 96.88 191 ASN A O 1
ATOM 1519 N N . ASP A 1 192 ? 16.914 -2.263 -9.517 1.00 96.19 192 ASP A N 1
ATOM 1520 C CA . ASP A 1 192 ? 17.627 -3.486 -9.124 1.00 96.19 192 ASP A CA 1
ATOM 1521 C C . ASP A 1 192 ? 17.058 -4.740 -9.818 1.00 96.19 192 ASP A C 1
ATOM 1523 O O . ASP A 1 192 ? 17.793 -5.627 -10.266 1.00 96.19 192 ASP A O 1
ATOM 1527 N N . LEU A 1 193 ? 15.727 -4.835 -9.915 1.00 95.44 193 LEU A N 1
ATOM 1528 C CA . LEU A 1 193 ? 15.055 -5.939 -10.603 1.00 95.44 193 LEU A CA 1
ATOM 1529 C C . LEU A 1 193 ? 15.186 -5.847 -12.128 1.00 95.44 193 LEU A C 1
ATOM 1531 O O . LEU A 1 193 ? 15.305 -6.875 -12.794 1.00 95.44 193 LEU A O 1
ATOM 1535 N N . ALA A 1 194 ? 15.191 -4.638 -12.689 1.00 95.31 194 ALA A N 1
ATOM 1536 C CA . ALA A 1 194 ? 15.397 -4.431 -14.117 1.00 95.31 194 ALA A CA 1
ATOM 1537 C C . ALA A 1 194 ? 16.828 -4.787 -14.557 1.00 95.31 194 ALA A C 1
ATOM 1539 O O . ALA A 1 194 ? 16.995 -5.381 -15.624 1.00 95.31 194 ALA A O 1
ATOM 1540 N N . ASP A 1 195 ? 17.829 -4.464 -13.735 1.00 94.75 195 ASP A N 1
ATOM 1541 C CA . ASP A 1 195 ? 19.253 -4.720 -13.984 1.00 94.75 195 ASP A CA 1
ATOM 1542 C C . ASP A 1 195 ? 19.637 -6.193 -13.784 1.00 94.75 195 ASP A C 1
ATOM 1544 O O . ASP A 1 195 ? 20.561 -6.695 -14.423 1.00 94.75 195 ASP A O 1
ATOM 1548 N N . SER A 1 196 ? 18.924 -6.906 -12.908 1.00 93.94 196 SER A N 1
ATOM 1549 C CA . SER A 1 196 ? 19.115 -8.347 -12.684 1.00 93.94 196 SER A CA 1
ATOM 1550 C C . SER A 1 196 ? 18.353 -9.235 -13.672 1.00 93.94 196 SER A C 1
ATOM 1552 O O . SER A 1 196 ? 18.504 -10.460 -13.646 1.00 93.94 196 SER A O 1
ATOM 1554 N N . ALA A 1 197 ? 17.560 -8.639 -14.564 1.00 93.56 197 ALA A N 1
ATOM 1555 C CA . ALA A 1 197 ? 16.831 -9.363 -15.589 1.00 93.56 197 ALA A CA 1
ATOM 1556 C C . ALA A 1 197 ? 17.779 -10.003 -16.618 1.00 93.56 197 ALA A C 1
ATOM 1558 O O . ALA A 1 197 ? 18.782 -9.420 -17.028 1.00 93.56 197 ALA A O 1
ATOM 1559 N N . GLY A 1 198 ? 17.442 -11.211 -17.069 1.00 89.25 198 GLY A N 1
ATOM 1560 C CA . GLY A 1 198 ? 18.231 -11.934 -18.063 1.00 89.25 198 GLY A CA 1
ATOM 1561 C C . GLY A 1 198 ? 18.190 -11.319 -19.470 1.00 89.25 198 GLY A C 1
ATOM 1562 O O . GLY A 1 198 ? 17.274 -10.584 -19.850 1.00 89.25 198 GLY A O 1
ATOM 1563 N N . ASP A 1 199 ? 19.185 -11.666 -20.287 1.00 93.06 199 ASP A N 1
ATOM 1564 C CA . ASP A 1 199 ? 19.306 -11.189 -21.671 1.00 93.06 199 ASP A CA 1
ATOM 1565 C C . ASP A 1 199 ? 18.378 -11.914 -22.659 1.00 93.06 199 ASP A C 1
ATOM 1567 O O . ASP A 1 199 ? 18.295 -11.535 -23.831 1.00 93.06 199 ASP A O 1
ATOM 1571 N N . GLU A 1 200 ? 17.681 -12.971 -22.249 1.00 95.00 200 GLU A N 1
ATOM 1572 C CA . GLU A 1 200 ? 16.706 -13.674 -23.080 1.00 95.00 200 GLU A CA 1
ATOM 1573 C C . GLU A 1 200 ? 15.465 -12.804 -23.390 1.00 95.00 200 GLU A C 1
ATOM 1575 O O . GLU A 1 200 ? 15.235 -11.766 -22.768 1.00 95.00 200 GLU A O 1
ATOM 1580 N N . PRO A 1 201 ? 14.624 -13.174 -24.380 1.00 92.62 201 PRO A N 1
ATOM 1581 C CA . PRO A 1 201 ? 13.465 -12.359 -24.755 1.00 92.62 201 PRO A CA 1
ATOM 1582 C C . PRO A 1 201 ? 12.520 -12.001 -23.593 1.00 92.62 201 PRO A C 1
ATOM 1584 O O . PRO A 1 201 ? 11.994 -10.887 -23.580 1.00 92.62 201 PRO A O 1
ATOM 1587 N N . GLY A 1 202 ? 12.331 -12.919 -22.637 1.00 90.56 202 GLY A N 1
ATOM 1588 C CA . GLY A 1 202 ? 11.535 -12.703 -21.424 1.00 90.56 202 GLY A CA 1
ATOM 158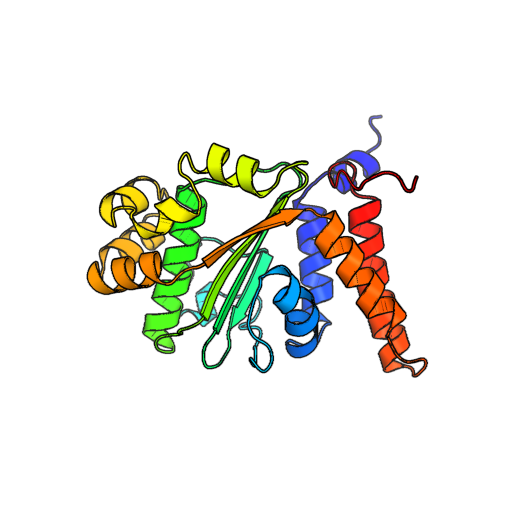9 C C . GLY A 1 202 ? 12.166 -11.664 -20.500 1.00 90.56 202 GLY A C 1
ATOM 1590 O O . GLY A 1 202 ? 11.556 -10.619 -20.278 1.00 90.56 202 GLY A O 1
ATOM 1591 N N . GLY A 1 203 ? 13.409 -11.885 -20.058 1.00 93.19 203 GLY A N 1
ATOM 1592 C CA . GLY A 1 203 ? 14.138 -10.949 -19.200 1.00 93.19 203 GLY A CA 1
ATOM 1593 C C . GLY A 1 203 ? 14.263 -9.541 -19.788 1.00 93.19 203 GLY A C 1
ATOM 1594 O O . GLY A 1 203 ? 13.961 -8.563 -19.111 1.00 93.19 203 GLY A O 1
ATOM 1595 N N . ARG A 1 204 ? 14.526 -9.394 -21.094 1.00 94.62 204 ARG A N 1
ATOM 1596 C CA . ARG A 1 204 ? 14.527 -8.064 -21.743 1.00 94.62 204 ARG A CA 1
ATOM 1597 C C . ARG A 1 204 ? 13.164 -7.372 -21.735 1.00 94.62 204 ARG A C 1
ATOM 1599 O O . ARG A 1 204 ? 13.103 -6.147 -21.798 1.00 94.62 204 ARG A O 1
ATOM 1606 N N . THR A 1 205 ? 12.072 -8.132 -21.751 1.00 92.88 205 THR A N 1
ATOM 1607 C CA . THR A 1 205 ? 10.716 -7.569 -21.661 1.00 92.88 205 THR A CA 1
ATOM 1608 C C . THR A 1 205 ? 10.426 -7.129 -20.231 1.00 92.88 205 THR A C 1
ATOM 1610 O O . THR A 1 205 ? 9.969 -6.007 -20.034 1.00 92.88 205 THR A O 1
ATOM 1613 N N . TYR A 1 206 ? 10.778 -7.965 -19.253 1.00 94.38 206 TYR A N 1
ATOM 1614 C CA . TYR A 1 206 ? 10.679 -7.661 -17.828 1.00 94.38 206 TYR A CA 1
ATOM 1615 C C . TYR A 1 206 ? 11.478 -6.403 -17.451 1.00 94.38 206 TYR A C 1
ATOM 1617 O O . TYR A 1 206 ? 10.914 -5.452 -16.917 1.00 94.38 206 TYR A O 1
ATOM 1625 N N . SER A 1 207 ? 12.750 -6.335 -17.858 1.00 96.06 207 SER A N 1
ATOM 1626 C CA . SER A 1 207 ? 13.630 -5.177 -17.653 1.00 96.06 207 SER A CA 1
ATOM 1627 C C . SER A 1 207 ? 13.030 -3.879 -18.197 1.00 96.06 207 SER A C 1
ATOM 1629 O O . SER A 1 207 ? 12.966 -2.874 -17.496 1.00 96.06 207 SER A O 1
ATOM 1631 N N . ARG A 1 208 ? 12.506 -3.896 -19.432 1.00 95.56 208 ARG A N 1
ATOM 1632 C CA . ARG A 1 208 ? 11.867 -2.714 -20.037 1.00 95.56 208 ARG A CA 1
ATOM 1633 C C . ARG A 1 208 ? 10.592 -2.299 -19.319 1.00 95.56 208 ARG A C 1
ATOM 1635 O O . ARG A 1 208 ? 10.318 -1.107 -19.235 1.00 95.56 208 ARG A O 1
ATOM 1642 N N . LEU A 1 209 ? 9.805 -3.264 -18.851 1.00 95.38 209 LEU A N 1
ATOM 1643 C CA . LEU A 1 209 ? 8.563 -2.988 -18.144 1.00 95.38 209 LEU A CA 1
ATOM 1644 C C . LEU A 1 209 ? 8.844 -2.293 -16.806 1.00 95.38 209 LEU A C 1
ATOM 1646 O O . LEU A 1 209 ? 8.274 -1.237 -16.534 1.00 95.38 209 LEU A O 1
ATOM 1650 N N . LEU A 1 210 ? 9.767 -2.846 -16.014 1.00 96.50 210 LEU A N 1
ATOM 1651 C CA . LEU A 1 210 ? 10.165 -2.262 -14.734 1.00 96.50 210 LEU A CA 1
ATOM 1652 C C . LEU A 1 210 ? 10.905 -0.934 -14.909 1.00 96.50 210 LEU A C 1
ATOM 1654 O O . LEU A 1 210 ? 10.595 0.028 -14.210 1.00 96.50 210 LEU A O 1
ATOM 1658 N N . GLY A 1 211 ? 11.814 -0.852 -15.883 1.00 96.19 211 GLY A N 1
ATOM 1659 C CA . GLY A 1 211 ? 12.527 0.378 -16.219 1.00 96.19 211 GLY A CA 1
ATOM 1660 C C . GLY A 1 211 ? 11.585 1.498 -16.665 1.00 96.19 211 GLY A C 1
ATOM 1661 O O . GLY A 1 211 ? 11.756 2.639 -16.250 1.00 96.19 211 GLY A O 1
ATOM 1662 N N . GLY A 1 212 ? 10.535 1.179 -17.429 1.00 95.31 212 GLY A N 1
ATOM 1663 C CA . GLY A 1 212 ? 9.507 2.152 -17.805 1.00 95.31 212 GLY A CA 1
ATOM 1664 C C . GLY A 1 212 ? 8.708 2.677 -16.607 1.00 95.31 212 GLY A C 1
ATOM 1665 O O . GLY A 1 212 ? 8.415 3.870 -16.538 1.00 95.31 212 GLY A O 1
ATOM 1666 N N . LEU A 1 213 ? 8.391 1.818 -15.629 1.00 95.88 213 LEU A N 1
ATOM 1667 C CA . LEU A 1 213 ? 7.743 2.252 -14.387 1.00 95.88 213 LEU A CA 1
ATOM 1668 C C . LEU A 1 213 ? 8.688 3.104 -13.521 1.00 95.88 213 LEU A C 1
ATOM 1670 O O . LEU A 1 213 ? 8.265 4.127 -12.984 1.00 95.88 213 LEU A O 1
ATOM 1674 N N . ALA A 1 214 ? 9.966 2.726 -13.422 1.00 96.75 214 ALA A N 1
ATOM 1675 C CA . ALA A 1 214 ? 10.982 3.501 -12.710 1.00 96.75 214 ALA A CA 1
ATOM 1676 C C . ALA A 1 214 ? 11.171 4.892 -13.338 1.00 96.75 214 ALA A C 1
ATOM 1678 O O . ALA A 1 214 ? 11.176 5.899 -12.628 1.00 96.75 214 ALA A O 1
ATOM 1679 N N . GLU A 1 215 ? 11.249 4.965 -14.668 1.00 95.31 215 GLU A N 1
ATOM 1680 C CA . GLU A 1 215 ? 11.316 6.225 -15.407 1.00 95.31 215 GLU A CA 1
ATOM 1681 C C . GLU A 1 215 ? 10.075 7.086 -15.148 1.00 95.31 215 GLU A C 1
ATOM 1683 O O . GLU A 1 215 ? 10.204 8.285 -14.902 1.00 95.31 215 GLU A O 1
ATOM 1688 N N . ALA A 1 216 ? 8.880 6.493 -15.111 1.00 94.38 216 ALA A N 1
ATOM 1689 C CA . ALA A 1 216 ? 7.661 7.228 -14.790 1.00 94.38 216 ALA A CA 1
ATOM 1690 C C . ALA A 1 216 ? 7.675 7.824 -13.373 1.00 94.38 216 ALA A C 1
ATOM 1692 O O . ALA A 1 216 ? 7.230 8.958 -13.201 1.00 94.38 216 ALA A O 1
ATOM 1693 N N . ILE A 1 217 ? 8.223 7.118 -12.374 1.00 95.25 217 ILE A N 1
ATOM 1694 C CA . ILE A 1 217 ? 8.428 7.672 -11.022 1.00 95.25 217 ILE A CA 1
ATOM 1695 C C . ILE A 1 217 ? 9.425 8.835 -11.076 1.00 95.25 217 ILE A C 1
ATOM 1697 O O . ILE A 1 217 ? 9.151 9.907 -10.536 1.00 95.25 217 ILE A O 1
ATOM 1701 N N . ASN A 1 218 ? 10.564 8.649 -11.746 1.00 94.94 218 ASN A N 1
ATOM 1702 C CA . ASN A 1 218 ? 11.605 9.670 -11.861 1.00 94.94 218 ASN A CA 1
ATOM 1703 C C . ASN A 1 218 ? 11.101 10.950 -12.538 1.00 94.94 218 ASN A C 1
ATOM 1705 O O . ASN A 1 218 ? 11.381 12.060 -12.092 1.00 94.94 218 ASN A O 1
ATOM 1709 N N . LEU A 1 219 ? 10.304 10.795 -13.591 1.00 92.19 219 LEU A N 1
ATOM 1710 C CA . LEU A 1 219 ? 9.724 11.910 -14.323 1.00 92.19 219 LEU A CA 1
ATOM 1711 C C . LEU A 1 219 ? 8.513 12.529 -13.613 1.00 92.19 219 LEU A C 1
ATOM 1713 O O . LEU A 1 219 ? 8.112 13.637 -13.974 1.00 92.19 219 LEU A O 1
ATOM 1717 N N . HIS A 1 220 ? 7.899 11.863 -12.632 1.00 93.19 220 HIS A N 1
ATOM 1718 C CA . HIS A 1 220 ? 6.740 12.423 -11.948 1.00 93.19 220 HIS A CA 1
ATOM 1719 C C . HIS A 1 220 ? 7.154 13.646 -11.104 1.00 93.19 220 HIS A C 1
ATOM 1721 O O . HIS A 1 220 ? 7.973 13.518 -10.194 1.00 93.19 220 HIS A O 1
ATOM 1727 N N . PRO A 1 221 ? 6.566 14.840 -11.320 1.00 91.38 221 PRO A N 1
ATOM 1728 C CA . PRO A 1 221 ? 7.037 16.090 -10.706 1.00 91.38 221 PRO A CA 1
ATOM 1729 C C . PRO A 1 221 ? 6.889 16.137 -9.180 1.00 91.38 221 PRO A C 1
ATOM 1731 O O . PRO A 1 221 ? 7.442 17.018 -8.528 1.00 91.38 221 PRO A O 1
ATOM 1734 N N . LEU A 1 222 ? 6.111 15.213 -8.616 1.00 92.31 222 LEU A N 1
ATOM 1735 C CA . LEU A 1 222 ? 5.842 15.113 -7.185 1.00 92.31 222 LEU A CA 1
ATOM 1736 C C . LEU A 1 222 ? 6.485 13.875 -6.550 1.00 92.31 222 LEU A C 1
ATOM 1738 O O . LEU A 1 222 ? 6.183 13.600 -5.398 1.00 92.31 222 LEU A O 1
ATOM 1742 N N . SER A 1 223 ? 7.321 13.102 -7.255 1.00 91.00 223 SER A N 1
ATOM 1743 C CA . SER A 1 223 ? 7.999 11.928 -6.670 1.00 91.00 223 SER A CA 1
ATOM 1744 C C . SER A 1 223 ? 9.037 12.300 -5.610 1.00 91.00 223 SER A C 1
ATOM 1746 O O . SER A 1 223 ? 9.311 11.502 -4.718 1.00 91.00 223 SER A O 1
ATOM 1748 N N . ASN A 1 224 ? 9.582 13.522 -5.687 1.00 91.00 224 ASN A N 1
ATOM 1749 C CA . ASN A 1 224 ? 10.637 14.040 -4.812 1.00 91.00 224 ASN A CA 1
ATOM 1750 C C . ASN A 1 224 ? 11.832 13.083 -4.676 1.00 91.00 224 ASN A C 1
ATOM 1752 O O . ASN A 1 224 ? 12.423 12.983 -3.597 1.00 91.00 224 ASN A O 1
ATOM 1756 N N . LEU A 1 225 ? 12.197 12.374 -5.752 1.00 90.81 225 LEU A N 1
ATOM 1757 C CA . LEU A 1 225 ? 13.422 11.581 -5.742 1.00 90.81 225 LEU A CA 1
ATOM 1758 C C . LEU A 1 225 ? 14.621 12.484 -5.399 1.00 90.81 225 LEU A C 1
ATOM 1760 O O . LEU A 1 225 ? 14.669 13.637 -5.845 1.00 90.81 225 LEU A O 1
ATOM 1764 N N . PRO A 1 226 ? 15.583 12.002 -4.592 1.00 77.88 226 PRO A N 1
ATOM 1765 C CA . PRO A 1 226 ? 16.837 12.714 -4.410 1.00 77.88 226 PRO A CA 1
ATOM 1766 C C . PRO A 1 226 ? 17.460 12.938 -5.788 1.00 77.88 226 PRO A C 1
ATOM 1768 O O . PRO A 1 226 ? 17.592 11.991 -6.556 1.00 77.88 226 PRO A O 1
ATOM 1771 N N . SER A 1 227 ? 17.818 14.182 -6.111 1.00 65.19 227 SER A N 1
ATOM 1772 C CA . SER A 1 227 ? 18.624 14.445 -7.310 1.00 65.19 227 SER A CA 1
ATOM 1773 C C . SER A 1 227 ? 19.897 13.610 -7.188 1.00 65.19 227 SER A C 1
ATOM 1775 O O . SER A 1 227 ? 20.543 13.700 -6.139 1.00 65.19 227 SER A O 1
ATOM 1777 N N . ASP A 1 228 ? 20.237 12.813 -8.203 1.00 56.78 228 ASP A N 1
ATOM 1778 C CA . ASP A 1 228 ? 21.519 12.104 -8.245 1.00 56.78 228 ASP A CA 1
ATOM 1779 C C . ASP A 1 228 ? 22.637 13.120 -7.953 1.00 56.78 228 ASP A C 1
ATOM 1781 O O . ASP A 1 228 ? 22.781 14.125 -8.658 1.00 56.78 228 ASP A O 1
ATOM 1785 N N . GLY A 1 229 ? 23.326 12.922 -6.825 1.00 37.69 229 GLY A N 1
ATOM 1786 C CA . GLY A 1 229 ? 24.399 13.795 -6.342 1.00 37.69 229 GLY A CA 1
ATOM 1787 C C . GLY A 1 229 ? 25.701 13.604 -7.098 1.00 37.69 229 GLY A C 1
ATOM 1788 O O . GLY A 1 229 ? 25.965 12.468 -7.548 1.00 37.69 229 GLY A O 1
#

pLDDT: mean 90.32, std 8.91, range [37.69, 97.44]